Protein AF-A0A928Z770-F1 (afdb_monomer_lite)

Organism: NCBI:txid1828826

Structure (mmCIF, N/CA/C/O backbone):
data_AF-A0A928Z770-F1
#
_entry.id   AF-A0A928Z770-F1
#
loop_
_atom_site.group_PDB
_atom_site.id
_atom_site.type_symbol
_atom_site.label_atom_id
_atom_site.label_alt_id
_atom_site.label_comp_id
_atom_site.label_asym_id
_atom_site.label_entity_id
_atom_site.label_seq_id
_atom_site.pdbx_PDB_ins_code
_atom_site.Cartn_x
_atom_site.Cartn_y
_atom_site.Cartn_z
_atom_site.occupancy
_atom_site.B_iso_or_equiv
_atom_site.auth_seq_id
_atom_site.auth_comp_id
_atom_site.auth_asym_id
_atom_site.auth_atom_id
_atom_site.pdbx_PDB_model_num
ATOM 1 N N . MET A 1 1 ? 18.668 -23.272 -3.422 1.00 72.50 1 MET A N 1
ATOM 2 C CA . MET A 1 1 ? 18.183 -21.905 -3.105 1.00 72.50 1 MET A CA 1
ATOM 3 C C . MET A 1 1 ? 16.717 -21.704 -3.493 1.00 72.50 1 MET A C 1
ATOM 5 O O . MET A 1 1 ? 15.933 -21.427 -2.599 1.00 72.50 1 MET A O 1
ATOM 9 N N . LYS A 1 2 ? 16.303 -21.940 -4.751 1.00 72.50 2 LYS A N 1
ATOM 10 C CA . LYS A 1 2 ? 14.893 -21.802 -5.191 1.00 72.50 2 LYS A CA 1
ATOM 11 C C . LYS A 1 2 ? 13.888 -22.622 -4.353 1.00 72.50 2 LYS A C 1
ATOM 13 O O . LYS A 1 2 ? 12.900 -22.071 -3.885 1.00 72.50 2 LYS A O 1
ATOM 18 N N . SER A 1 3 ? 14.189 -23.890 -4.058 1.00 83.81 3 SER A N 1
ATOM 19 C CA . SER A 1 3 ? 13.327 -24.746 -3.216 1.00 83.81 3 SER A CA 1
ATOM 20 C C . SER A 1 3 ? 13.253 -24.301 -1.749 1.00 83.81 3 SER A C 1
ATOM 22 O O . SER A 1 3 ? 12.227 -24.481 -1.103 1.00 83.81 3 SER A O 1
ATOM 24 N N . LEU A 1 4 ? 14.322 -23.687 -1.226 1.00 81.62 4 LEU A N 1
ATOM 25 C CA . LEU A 1 4 ? 14.344 -23.128 0.130 1.00 81.62 4 LEU A CA 1
ATOM 26 C C . LEU A 1 4 ? 13.493 -21.852 0.204 1.00 81.62 4 LEU A C 1
ATOM 28 O O . LEU A 1 4 ? 12.734 -21.681 1.151 1.00 81.62 4 LEU A O 1
ATOM 32 N N . LEU A 1 5 ? 13.568 -20.996 -0.821 1.00 79.00 5 LEU A N 1
ATOM 33 C CA . LEU A 1 5 ? 12.747 -19.788 -0.929 1.00 79.00 5 LEU A CA 1
ATOM 34 C C . LEU A 1 5 ? 11.250 -20.130 -1.023 1.00 79.00 5 LEU A C 1
ATOM 36 O O . LEU A 1 5 ? 10.433 -19.524 -0.335 1.00 79.00 5 LEU A O 1
ATOM 40 N N . ALA A 1 6 ? 10.906 -21.149 -1.816 1.00 83.88 6 ALA A N 1
ATOM 41 C CA . ALA A 1 6 ? 9.538 -21.651 -1.931 1.00 83.88 6 ALA A CA 1
ATOM 42 C C . ALA A 1 6 ? 9.007 -22.194 -0.592 1.00 83.88 6 ALA A C 1
ATOM 44 O O . ALA A 1 6 ? 7.870 -21.911 -0.222 1.00 83.88 6 ALA A O 1
ATOM 45 N N . LEU A 1 7 ? 9.839 -22.914 0.170 1.00 89.19 7 LEU A N 1
ATOM 46 C CA . LEU A 1 7 ? 9.469 -23.438 1.486 1.00 89.19 7 LEU A CA 1
ATOM 47 C C . LEU A 1 7 ? 9.269 -22.321 2.523 1.00 89.19 7 LEU A C 1
ATOM 49 O O . LEU A 1 7 ? 8.307 -22.368 3.285 1.00 89.19 7 LEU A O 1
ATOM 53 N N . LEU A 1 8 ? 10.129 -21.297 2.528 1.00 83.50 8 LEU A N 1
ATOM 54 C CA . LEU A 1 8 ? 9.994 -20.125 3.406 1.00 83.50 8 LEU A CA 1
ATOM 55 C C . LEU A 1 8 ? 8.745 -19.297 3.069 1.00 83.50 8 LEU A C 1
ATOM 57 O O . LEU A 1 8 ? 8.031 -18.862 3.972 1.00 83.50 8 LEU A O 1
ATOM 61 N N . SER A 1 9 ? 8.440 -19.137 1.778 1.00 85.06 9 SER A N 1
ATOM 62 C CA . SER A 1 9 ? 7.217 -18.480 1.312 1.00 85.06 9 SER A CA 1
ATOM 63 C C . SER A 1 9 ? 5.965 -19.261 1.727 1.00 85.06 9 SER A C 1
ATOM 65 O O . SER A 1 9 ? 5.056 -18.693 2.331 1.00 85.06 9 SER A O 1
ATOM 67 N N . LEU A 1 10 ? 5.945 -20.582 1.518 1.00 91.44 10 LEU A N 1
ATOM 68 C CA . LEU A 1 10 ? 4.848 -21.450 1.953 1.00 91.44 10 LEU A CA 1
ATOM 69 C C . LEU A 1 10 ? 4.639 -21.384 3.475 1.00 91.44 10 LEU A C 1
ATOM 71 O O . LEU A 1 10 ? 3.503 -21.304 3.941 1.00 91.44 10 LEU A O 1
ATOM 75 N N . LEU A 1 11 ? 5.724 -21.372 4.257 1.00 90.31 11 LEU A N 1
ATOM 76 C CA . LEU A 1 11 ? 5.647 -21.279 5.715 1.00 90.31 11 LEU A CA 1
ATOM 77 C C . LEU A 1 11 ? 5.058 -19.937 6.161 1.00 90.31 11 LEU A C 1
ATOM 79 O O . LEU A 1 11 ? 4.214 -19.916 7.057 1.00 90.31 11 LEU A O 1
ATOM 83 N N . PHE A 1 12 ? 5.430 -18.836 5.502 1.00 90.38 12 PHE A N 1
ATOM 84 C CA . PHE A 1 12 ? 4.832 -17.521 5.729 1.00 90.38 12 PHE A CA 1
ATOM 85 C C . PHE A 1 12 ? 3.327 -17.520 5.423 1.00 90.38 12 PHE A C 1
ATOM 87 O O . PHE A 1 12 ? 2.521 -17.185 6.296 1.00 90.38 12 PHE A O 1
ATOM 94 N N . PHE A 1 13 ? 2.937 -17.972 4.227 1.00 90.19 13 PHE A N 1
ATOM 95 C CA . PHE A 1 13 ? 1.535 -18.027 3.804 1.00 90.19 13 PHE A CA 1
ATOM 96 C C . PHE A 1 13 ? 0.679 -18.982 4.638 1.00 90.19 13 PHE A C 1
ATOM 98 O O . PHE A 1 13 ? -0.526 -18.781 4.726 1.00 90.19 13 PHE A O 1
ATOM 105 N N . LEU A 1 14 ? 1.275 -19.983 5.287 1.00 93.50 14 LEU A N 1
ATOM 106 C CA . LEU A 1 14 ? 0.585 -20.869 6.222 1.00 93.50 14 LEU A CA 1
ATOM 107 C C . LEU A 1 14 ? 0.504 -20.262 7.633 1.00 93.50 14 LEU A C 1
ATOM 109 O O . LEU A 1 14 ? -0.512 -20.393 8.312 1.00 93.50 14 LEU A O 1
ATOM 113 N N . CYS A 1 15 ? 1.540 -19.558 8.087 1.00 89.12 15 CYS A N 1
ATOM 114 C CA . CYS A 1 15 ? 1.587 -18.998 9.439 1.00 89.12 15 CYS A CA 1
ATOM 115 C C . CYS A 1 15 ? 0.683 -17.769 9.619 1.00 89.12 15 CYS A C 1
ATOM 117 O O . CYS A 1 15 ? 0.077 -17.623 10.679 1.00 89.12 15 CYS A O 1
ATOM 119 N N . VAL A 1 16 ? 0.527 -16.914 8.604 1.00 89.56 16 VAL A N 1
ATOM 120 C CA . VAL A 1 16 ? -0.374 -15.745 8.663 1.00 89.56 16 VAL A CA 1
ATOM 121 C C . VAL A 1 16 ? -1.846 -16.133 8.912 1.00 89.56 16 VAL A C 1
ATOM 123 O O . VAL A 1 16 ? -2.424 -15.637 9.883 1.00 89.56 16 VAL A O 1
ATOM 126 N N . PRO A 1 17 ? -2.480 -17.037 8.140 1.00 90.50 17 PRO A N 1
ATOM 127 C CA . PRO A 1 17 ? -3.860 -17.443 8.398 1.00 90.50 17 PRO A CA 1
ATOM 128 C C . PRO A 1 17 ? -4.001 -18.210 9.717 1.00 90.50 17 PRO A C 1
ATOM 130 O O . PRO A 1 17 ? -4.996 -18.021 10.411 1.00 90.50 17 PRO A O 1
ATOM 133 N N . LEU A 1 18 ? -3.006 -19.007 10.132 1.00 91.50 18 LEU A N 1
ATOM 134 C CA . LEU A 1 18 ? -3.016 -19.654 11.452 1.00 91.50 18 LEU A CA 1
ATOM 135 C C . LEU A 1 18 ? -2.933 -18.639 12.602 1.00 91.50 18 LEU A C 1
ATOM 137 O O . LEU A 1 18 ? -3.602 -18.809 13.622 1.00 91.50 18 LEU A O 1
ATOM 141 N N . MET A 1 19 ? -2.175 -17.553 12.434 1.00 90.94 19 MET A N 1
ATOM 142 C CA . MET A 1 19 ? -2.154 -16.437 13.379 1.00 90.94 19 MET A CA 1
ATOM 143 C C . MET A 1 19 ? -3.534 -15.775 13.476 1.00 90.94 19 MET A C 1
ATOM 145 O O . MET A 1 19 ? -4.036 -15.578 14.583 1.00 90.94 19 MET A O 1
ATOM 149 N N . VAL A 1 20 ? -4.169 -15.472 12.338 1.00 88.81 20 VAL A N 1
ATOM 150 C CA . VAL A 1 20 ? -5.513 -14.865 12.286 1.00 88.81 20 VAL A CA 1
ATOM 151 C C . VAL A 1 20 ? -6.560 -15.793 12.908 1.00 88.81 20 VAL A C 1
ATOM 153 O O . VAL A 1 20 ? -7.331 -15.371 13.771 1.00 88.81 20 VAL A O 1
ATOM 156 N N . LEU A 1 21 ? -6.539 -17.084 12.570 1.00 90.25 21 LEU A N 1
ATOM 157 C CA . LEU A 1 21 ? -7.391 -18.099 13.194 1.00 90.25 21 LEU A CA 1
ATOM 158 C C . LEU A 1 21 ? -7.159 -18.177 14.706 1.00 90.25 21 LEU A C 1
ATOM 160 O O . LEU A 1 21 ? -8.117 -18.299 15.464 1.00 90.25 21 LEU A O 1
ATOM 164 N N . GLY A 1 22 ? -5.916 -18.041 15.164 1.00 85.94 22 GLY A N 1
ATOM 165 C CA . GLY A 1 22 ? -5.569 -18.045 16.583 1.00 85.94 22 GLY A CA 1
ATOM 166 C C . GLY A 1 22 ? -5.999 -16.784 17.339 1.00 85.94 22 GLY A C 1
ATOM 167 O O . GLY A 1 22 ? -6.243 -16.846 18.547 1.00 85.94 22 GLY A O 1
ATOM 168 N N . LEU A 1 23 ? -6.155 -15.656 16.642 1.00 86.19 23 LEU A N 1
ATOM 169 C CA . LEU A 1 23 ? -6.775 -14.444 17.181 1.00 86.19 23 LEU A CA 1
ATOM 170 C C . LEU A 1 23 ? -8.292 -14.616 17.345 1.00 86.19 23 LEU A C 1
ATOM 172 O O . LEU A 1 23 ? -8.848 -14.183 18.357 1.00 86.19 23 LEU A O 1
ATOM 176 N N . ILE A 1 24 ? -8.951 -15.286 16.396 1.00 89.38 24 ILE A N 1
ATOM 177 C CA . ILE A 1 24 ? -10.400 -15.536 16.421 1.00 89.38 24 ILE A CA 1
ATOM 178 C C . ILE A 1 24 ? -10.742 -16.629 17.448 1.00 89.38 24 ILE A C 1
ATOM 180 O O . ILE A 1 24 ? -11.518 -16.398 18.378 1.00 89.38 24 ILE A O 1
ATOM 184 N N . ARG A 1 25 ? -10.124 -17.809 17.315 1.00 89.25 25 ARG A N 1
ATOM 185 C CA . ARG A 1 25 ? -10.307 -18.994 18.166 1.00 89.25 25 ARG A CA 1
ATOM 186 C C . ARG A 1 25 ? -8.951 -19.633 18.515 1.00 89.25 25 ARG A C 1
ATOM 188 O O . ARG A 1 25 ? -8.490 -20.536 17.814 1.00 89.25 25 ARG A O 1
ATOM 195 N N . PRO A 1 26 ? -8.327 -19.251 19.647 1.00 85.62 26 PRO A N 1
ATOM 196 C CA . PRO A 1 26 ? -7.014 -19.776 20.033 1.00 85.62 26 PRO A CA 1
ATOM 197 C C . PRO A 1 26 ? -7.017 -21.288 20.301 1.00 85.62 26 PRO A C 1
ATOM 199 O O . PRO A 1 26 ? -5.970 -21.919 20.196 1.00 85.62 26 PRO A O 1
ATOM 202 N N . SER A 1 27 ? -8.173 -21.885 20.607 1.00 84.94 27 SER A N 1
ATOM 203 C CA . SER A 1 27 ? -8.311 -23.317 20.889 1.00 84.94 27 SER A CA 1
ATOM 204 C C . SER A 1 27 ? -8.080 -24.232 19.688 1.00 84.94 27 SER A C 1
ATOM 206 O O . SER A 1 27 ? -7.718 -25.392 19.874 1.00 84.94 27 SER A O 1
ATOM 208 N N . ILE A 1 28 ? -8.270 -23.714 18.473 1.00 85.50 28 ILE A N 1
ATOM 209 C CA . ILE A 1 28 ? -8.074 -24.461 17.225 1.00 85.50 28 ILE A CA 1
ATOM 210 C C . ILE A 1 28 ? -6.581 -24.640 16.943 1.00 85.50 28 ILE A C 1
ATOM 212 O O . ILE A 1 28 ? -6.151 -25.684 16.462 1.00 85.50 28 ILE A O 1
ATOM 216 N N . VAL A 1 29 ? -5.793 -23.611 17.253 1.00 86.44 29 VAL A N 1
ATOM 217 C CA . VAL A 1 29 ? -4.417 -23.484 16.766 1.00 86.44 29 VAL A CA 1
ATOM 218 C C . VAL A 1 29 ? -3.389 -23.719 17.875 1.00 86.44 29 VAL A C 1
ATOM 220 O O . VAL A 1 29 ? -2.297 -24.210 17.621 1.00 86.44 29 VAL A O 1
ATOM 223 N N . VAL A 1 30 ? -3.737 -23.437 19.134 1.00 83.44 30 VAL A N 1
ATOM 224 C CA . VAL A 1 30 ? -2.861 -23.656 20.291 1.00 83.44 30 VAL A CA 1
ATOM 225 C C . VAL A 1 30 ? -3.371 -24.853 21.096 1.00 83.44 30 VAL A C 1
ATOM 227 O O . VAL A 1 30 ? -4.441 -24.813 21.704 1.00 83.44 30 VAL A O 1
ATOM 230 N N . ARG A 1 31 ? -2.586 -25.934 21.144 1.00 79.81 31 ARG A N 1
ATOM 231 C CA . ARG A 1 31 ? -2.868 -27.107 21.991 1.00 79.81 31 ARG A CA 1
ATOM 232 C C . ARG A 1 31 ? -2.235 -26.936 23.377 1.00 79.81 31 ARG A C 1
ATOM 234 O O . ARG A 1 31 ? -1.066 -26.580 23.486 1.00 79.81 31 ARG A O 1
ATOM 241 N N . GLY A 1 32 ? -2.999 -27.207 24.438 1.00 76.38 32 GLY A N 1
ATOM 242 C CA . GLY A 1 32 ? -2.516 -27.215 25.827 1.00 76.38 32 GLY A CA 1
ATOM 243 C C . GLY A 1 32 ? -3.276 -26.276 26.772 1.00 76.38 32 GLY A C 1
ATOM 244 O O . GLY A 1 32 ? -4.220 -25.602 26.382 1.00 76.38 32 GLY A O 1
ATOM 245 N N . ARG A 1 33 ? -2.848 -26.217 28.040 1.00 66.56 33 ARG A N 1
ATOM 246 C CA . ARG A 1 33 ? -3.559 -25.535 29.150 1.00 66.56 33 ARG A CA 1
ATOM 247 C C . ARG A 1 33 ? -3.627 -24.002 29.061 1.00 66.56 33 ARG A C 1
ATOM 249 O O . ARG A 1 33 ? -4.273 -23.379 29.892 1.00 66.56 33 ARG A O 1
ATOM 256 N N . THR A 1 34 ? -2.939 -23.378 28.103 1.00 66.44 34 THR A N 1
ATOM 257 C CA . THR A 1 34 ? -2.853 -21.909 27.976 1.00 66.44 34 THR A CA 1
ATOM 258 C C . THR A 1 34 ? -3.237 -21.449 26.570 1.00 66.44 34 THR A C 1
ATOM 260 O O . THR A 1 34 ? -2.423 -20.903 25.829 1.00 66.44 34 THR A O 1
ATOM 263 N N . GLN A 1 35 ? -4.499 -21.679 26.200 1.00 75.88 35 GLN A N 1
ATOM 264 C CA . GLN A 1 35 ? -5.088 -21.239 24.929 1.00 75.88 35 GLN A CA 1
ATOM 265 C C . GLN A 1 35 ? -5.375 -19.737 24.953 1.00 75.88 35 GLN A C 1
ATOM 267 O O . GLN A 1 35 ? -6.510 -19.296 25.113 1.00 75.88 35 GLN A O 1
ATOM 272 N N . THR A 1 36 ? -4.327 -18.927 24.832 1.00 84.62 36 THR A N 1
ATOM 273 C CA . THR A 1 36 ? -4.460 -17.470 24.769 1.00 84.62 36 THR A CA 1
ATOM 274 C C . THR A 1 36 ? -4.171 -16.962 23.364 1.00 84.62 36 THR A C 1
ATOM 276 O O . THR A 1 36 ? -3.300 -17.479 22.664 1.00 84.62 36 THR A O 1
ATOM 279 N N . ARG A 1 37 ? -4.864 -15.890 22.963 1.00 83.88 37 ARG A N 1
ATOM 280 C CA . ARG A 1 37 ? -4.594 -15.171 21.704 1.00 83.88 37 ARG A CA 1
ATOM 281 C C . ARG A 1 37 ? -3.126 -14.746 21.610 1.00 83.88 37 ARG A C 1
ATOM 283 O O . ARG A 1 37 ? -2.503 -14.868 20.565 1.00 83.88 37 ARG A O 1
ATOM 290 N N . THR A 1 38 ? -2.544 -14.337 22.737 1.00 78.12 38 THR A N 1
ATOM 291 C CA . THR A 1 38 ? -1.129 -13.961 22.837 1.00 78.12 38 THR A CA 1
ATOM 292 C C . THR A 1 38 ? -0.190 -15.111 22.471 1.00 78.12 38 THR A C 1
ATOM 294 O O . THR A 1 38 ? 0.783 -14.884 21.764 1.00 78.12 38 THR A O 1
ATOM 297 N N . ARG A 1 39 ? -0.485 -16.349 22.894 1.00 81.56 39 ARG A N 1
ATOM 298 C CA . ARG A 1 39 ? 0.313 -17.530 22.523 1.00 81.56 39 ARG A CA 1
ATOM 299 C C . ARG A 1 39 ? 0.255 -17.802 21.022 1.00 81.56 39 ARG A C 1
ATOM 301 O O . ARG A 1 39 ? 1.288 -18.097 20.433 1.00 81.56 39 ARG A O 1
ATOM 308 N N . ALA A 1 40 ? -0.920 -17.668 20.408 1.00 84.50 40 ALA A N 1
ATOM 309 C CA . ALA A 1 40 ? -1.067 -17.845 18.965 1.00 84.50 40 ALA A CA 1
ATOM 310 C C . ALA A 1 40 ? -0.265 -16.797 18.177 1.00 84.50 40 ALA A C 1
ATOM 312 O O . ALA A 1 40 ? 0.463 -17.150 17.255 1.00 84.50 40 ALA A O 1
ATOM 313 N N . VAL A 1 41 ? -0.329 -15.527 18.589 1.00 86.12 41 VAL A N 1
ATOM 314 C CA . VAL A 1 41 ? 0.463 -14.447 17.979 1.00 86.12 41 VAL A CA 1
ATOM 315 C C . VAL A 1 41 ? 1.963 -14.683 18.159 1.00 86.12 41 VAL A C 1
ATOM 317 O O . VAL A 1 41 ? 2.718 -1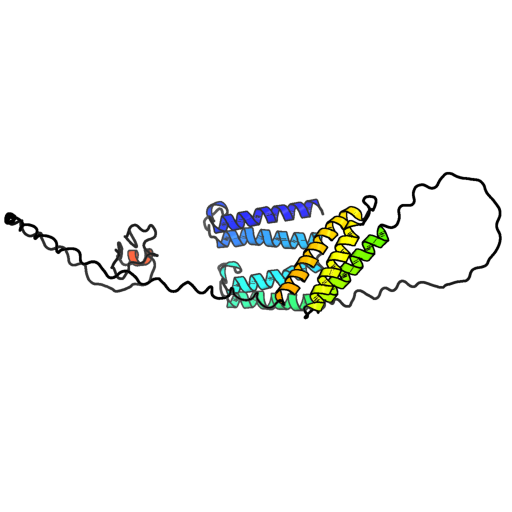4.529 17.209 1.00 86.12 41 VAL A O 1
ATOM 320 N N . GLN A 1 42 ? 2.406 -15.106 19.345 1.00 82.44 42 GLN A N 1
ATOM 321 C CA . GLN A 1 42 ? 3.825 -15.375 19.599 1.00 82.44 42 GLN A CA 1
ATOM 322 C C . GLN A 1 42 ? 4.372 -16.518 18.739 1.00 82.44 42 GLN A C 1
ATOM 324 O O . GLN A 1 42 ? 5.473 -16.405 18.211 1.00 82.44 42 GLN A O 1
ATOM 329 N N . ILE A 1 43 ? 3.609 -17.602 18.581 1.00 85.00 43 ILE A N 1
ATOM 330 C CA . ILE A 1 43 ? 4.040 -18.773 17.808 1.00 85.00 43 ILE A CA 1
ATOM 331 C C . ILE A 1 43 ? 3.978 -18.471 16.309 1.00 85.00 43 ILE A C 1
ATOM 333 O O . ILE A 1 43 ? 4.997 -18.521 15.625 1.00 85.00 43 ILE A O 1
ATOM 337 N N . TYR A 1 44 ? 2.796 -18.131 15.795 1.00 89.25 44 TYR A N 1
ATOM 338 C CA . TYR A 1 44 ? 2.576 -18.004 14.354 1.00 89.25 44 TYR A CA 1
ATOM 339 C C . TYR A 1 44 ? 3.069 -16.670 13.797 1.00 89.25 44 TYR A C 1
ATOM 341 O O . TYR A 1 44 ? 3.633 -16.642 12.708 1.00 89.25 44 TYR A O 1
ATOM 349 N N . GLY A 1 45 ? 2.945 -15.582 14.559 1.00 85.75 45 GLY A N 1
ATOM 350 C CA . GLY A 1 45 ? 3.542 -14.295 14.199 1.00 85.75 45 GLY A CA 1
ATOM 351 C C . GLY A 1 45 ? 5.070 -14.343 14.250 1.00 85.75 45 GLY A C 1
ATOM 352 O O . GLY A 1 45 ? 5.724 -13.839 13.342 1.00 85.75 45 GLY A O 1
ATOM 353 N N . GLY A 1 46 ? 5.647 -15.023 15.248 1.00 84.88 46 GLY A N 1
ATOM 354 C CA . GLY A 1 46 ? 7.092 -15.258 15.320 1.00 84.88 46 GLY A CA 1
ATOM 355 C C . GLY A 1 46 ? 7.618 -16.081 14.140 1.00 84.88 46 GLY A C 1
ATOM 356 O O . GLY A 1 46 ? 8.602 -15.692 13.518 1.00 84.88 46 GLY A O 1
ATOM 357 N N . LEU A 1 47 ? 6.938 -17.177 13.785 1.00 88.62 47 LEU A N 1
ATOM 358 C CA . LEU A 1 47 ? 7.294 -18.025 12.638 1.00 88.62 47 LEU A CA 1
ATOM 359 C C . LEU A 1 47 ? 7.135 -17.311 11.291 1.00 88.62 47 LEU A C 1
ATOM 361 O O . LEU A 1 47 ? 7.996 -17.460 10.424 1.00 88.62 47 LEU A O 1
ATOM 365 N N . ALA A 1 48 ? 6.076 -16.517 11.115 1.00 86.19 48 ALA A N 1
ATOM 366 C CA . ALA A 1 48 ? 5.891 -15.707 9.913 1.00 86.19 48 ALA A CA 1
ATOM 367 C C . ALA A 1 48 ? 7.020 -14.677 9.772 1.00 86.19 48 ALA A C 1
ATOM 369 O O . ALA A 1 48 ? 7.635 -14.571 8.713 1.00 86.19 48 ALA A O 1
ATOM 370 N N . LEU A 1 49 ? 7.354 -13.973 10.855 1.00 85.06 49 LEU A N 1
ATOM 371 C CA . LEU A 1 49 ? 8.407 -12.962 10.845 1.00 85.06 49 LEU A CA 1
ATOM 372 C C . LEU A 1 49 ? 9.792 -13.584 10.613 1.00 85.06 49 LEU A C 1
ATOM 374 O O . LEU A 1 49 ? 10.566 -13.060 9.821 1.00 85.06 49 LEU A O 1
ATOM 378 N N . LEU A 1 50 ? 10.074 -14.735 11.228 1.00 85.62 50 LEU A N 1
ATOM 379 C CA . LEU A 1 50 ? 11.294 -15.509 10.990 1.00 85.62 50 LEU A CA 1
ATOM 380 C C . LEU A 1 50 ? 11.393 -15.984 9.531 1.00 85.62 50 LEU A C 1
ATOM 382 O O . LEU A 1 50 ? 12.449 -15.886 8.915 1.00 85.62 50 LEU A O 1
ATOM 386 N N . SER A 1 51 ? 10.295 -16.470 8.952 1.00 84.88 51 SER A N 1
ATOM 387 C CA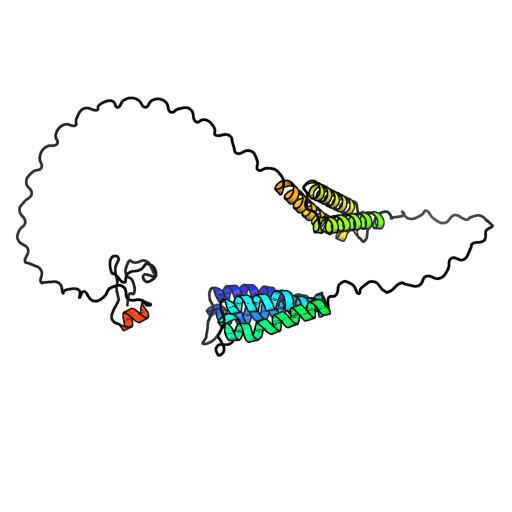 . SER A 1 51 ? 10.279 -16.928 7.554 1.00 84.88 51 SER A CA 1
ATOM 388 C C . SER A 1 51 ? 10.507 -15.786 6.575 1.00 84.88 51 SER A C 1
ATOM 390 O O . SER A 1 51 ? 11.238 -15.950 5.601 1.00 84.88 51 SER A O 1
ATOM 392 N N . LEU A 1 52 ? 9.921 -14.621 6.858 1.00 83.06 52 LEU A N 1
ATOM 393 C CA . LEU A 1 52 ? 10.106 -13.412 6.066 1.00 83.06 52 LEU A CA 1
ATOM 394 C C . LEU A 1 52 ? 11.562 -12.929 6.121 1.00 83.06 52 LEU A C 1
ATOM 396 O O . LEU A 1 52 ? 12.146 -12.639 5.079 1.00 83.06 52 LEU A O 1
ATOM 400 N N . THR A 1 53 ? 12.177 -12.896 7.309 1.00 76.25 53 THR A N 1
ATOM 401 C CA . THR A 1 53 ? 13.576 -12.465 7.456 1.00 76.25 53 THR A CA 1
ATOM 402 C C . THR A 1 53 ? 14.544 -13.438 6.792 1.00 76.25 53 THR A C 1
ATOM 404 O O . THR A 1 53 ? 15.405 -13.000 6.033 1.00 76.25 53 THR A O 1
ATOM 407 N N . LEU A 1 54 ? 14.381 -14.7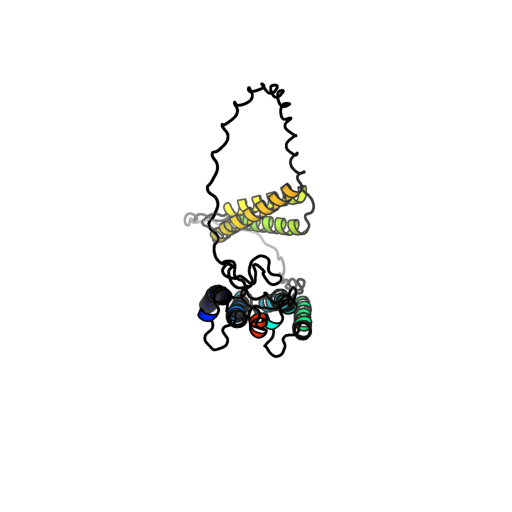51 6.991 1.00 78.75 54 LEU A N 1
ATOM 408 C CA . LEU A 1 54 ? 15.183 -15.767 6.300 1.00 78.75 54 LEU A CA 1
ATOM 409 C C . LEU A 1 54 ? 14.984 -15.720 4.781 1.00 78.75 54 LEU A C 1
ATOM 411 O O . LEU A 1 54 ? 15.961 -15.825 4.044 1.00 78.75 54 LEU A O 1
ATOM 415 N N . GLY A 1 55 ? 13.754 -15.522 4.298 1.00 78.19 55 GLY A N 1
ATOM 416 C CA . GLY A 1 55 ? 13.475 -15.393 2.864 1.00 78.19 55 GLY A CA 1
ATOM 417 C C . GLY A 1 55 ? 14.228 -14.221 2.242 1.00 78.19 55 GLY A C 1
ATOM 418 O O . GLY A 1 55 ? 14.826 -14.355 1.176 1.00 78.19 55 GLY A O 1
ATOM 419 N N . PHE A 1 56 ? 14.286 -13.102 2.959 1.00 75.19 56 PHE A N 1
ATOM 420 C CA . PHE A 1 56 ? 14.986 -11.908 2.514 1.00 75.19 56 PHE A CA 1
ATOM 421 C C . PHE A 1 56 ? 16.515 -12.061 2.548 1.00 75.19 56 PHE A C 1
ATOM 423 O O . PHE A 1 56 ? 17.187 -11.658 1.601 1.00 75.19 56 PHE A O 1
ATOM 430 N N . VAL A 1 57 ? 17.074 -12.732 3.566 1.00 75.69 57 VAL A N 1
ATOM 431 C CA . VAL A 1 57 ? 18.504 -13.107 3.596 1.00 75.69 57 VAL A CA 1
ATOM 432 C C . VAL A 1 57 ? 18.873 -13.957 2.375 1.00 75.69 57 VAL A C 1
ATOM 434 O O . VAL A 1 57 ? 19.926 -13.747 1.777 1.00 75.69 57 VAL A O 1
ATOM 437 N N . VAL A 1 58 ? 18.014 -14.909 1.994 1.00 76.50 58 VAL A N 1
ATOM 438 C CA . VAL A 1 58 ? 18.263 -15.826 0.867 1.00 76.50 58 VAL A CA 1
ATOM 439 C C . VAL A 1 58 ? 18.084 -15.138 -0.495 1.00 76.50 58 VAL A C 1
ATOM 441 O O . VAL A 1 58 ? 18.759 -15.522 -1.446 1.00 76.50 58 VAL A O 1
ATOM 444 N N . HIS A 1 59 ? 17.199 -14.142 -0.609 1.00 73.88 59 HIS A N 1
ATOM 445 C CA . HIS A 1 59 ? 16.925 -13.435 -1.867 1.00 73.88 59 HIS A CA 1
ATOM 446 C C . HIS A 1 59 ? 17.870 -12.251 -2.122 1.00 73.88 59 HIS A C 1
ATOM 448 O O . HIS A 1 59 ? 18.343 -12.072 -3.240 1.00 73.88 59 HIS A O 1
ATOM 454 N N . SER A 1 60 ? 18.154 -11.460 -1.086 1.00 71.75 60 SER A N 1
ATOM 455 C CA . SER A 1 60 ? 18.835 -10.162 -1.201 1.00 71.75 60 SER A CA 1
ATOM 456 C C . SER A 1 60 ? 20.204 -10.127 -0.512 1.00 71.75 60 SER A C 1
ATOM 458 O O . SER A 1 60 ? 20.897 -9.114 -0.564 1.00 71.75 60 SER A O 1
ATOM 460 N N . GLY A 1 61 ? 20.616 -11.224 0.129 1.00 65.69 61 GLY A N 1
ATOM 461 C CA . GLY A 1 61 ? 21.836 -11.289 0.927 1.00 65.69 61 GLY A CA 1
ATOM 462 C C . GLY A 1 61 ? 21.667 -10.697 2.332 1.00 65.69 61 GLY A C 1
ATOM 463 O O . GLY A 1 61 ? 20.705 -9.993 2.645 1.00 65.69 61 GLY A O 1
ATOM 464 N N . ILE A 1 62 ? 22.631 -10.994 3.210 1.00 63.06 62 ILE A N 1
ATOM 465 C CA . ILE A 1 62 ? 22.591 -10.639 4.642 1.00 63.06 62 ILE A CA 1
ATOM 466 C C . ILE A 1 62 ? 22.469 -9.118 4.852 1.00 63.06 62 ILE A C 1
ATOM 468 O O . ILE A 1 62 ? 21.783 -8.686 5.776 1.00 63.06 62 ILE A O 1
ATOM 472 N N . GLY A 1 63 ? 23.067 -8.306 3.972 1.00 60.47 63 GLY A N 1
ATOM 473 C CA . GLY A 1 63 ? 23.087 -6.844 4.099 1.00 60.47 63 GLY A CA 1
ATOM 474 C C . GLY A 1 63 ? 21.697 -6.201 4.094 1.00 60.47 63 GLY A C 1
ATOM 475 O O . GLY A 1 63 ? 21.385 -5.402 4.974 1.00 60.47 63 GLY A O 1
ATOM 476 N N . VAL A 1 64 ? 20.820 -6.597 3.167 1.00 64.06 64 VAL A N 1
ATOM 477 C CA . VAL A 1 64 ? 19.479 -5.994 3.065 1.00 64.06 64 VAL A CA 1
ATOM 478 C C . VAL A 1 64 ? 18.566 -6.521 4.187 1.00 64.06 64 VAL A C 1
ATOM 480 O O . VAL A 1 64 ? 17.741 -5.784 4.727 1.00 64.06 64 VAL A O 1
ATOM 483 N N . ALA A 1 65 ? 18.746 -7.776 4.615 1.00 62.09 65 ALA A N 1
ATOM 484 C CA . ALA A 1 65 ? 17.982 -8.366 5.720 1.00 62.09 65 ALA A CA 1
ATOM 485 C C . ALA A 1 65 ? 18.276 -7.723 7.079 1.00 62.09 65 ALA A C 1
ATOM 487 O O . ALA A 1 65 ? 17.360 -7.517 7.877 1.00 62.09 65 ALA A O 1
ATOM 488 N N . VAL A 1 66 ? 19.537 -7.365 7.328 1.00 64.19 66 VAL A N 1
ATOM 489 C CA . VAL A 1 66 ? 19.940 -6.607 8.519 1.00 64.19 66 VAL A CA 1
ATOM 490 C C . VAL A 1 66 ? 19.283 -5.219 8.529 1.00 64.19 66 VAL A C 1
ATOM 492 O O . VAL A 1 66 ? 18.787 -4.793 9.574 1.00 64.19 66 VAL A O 1
ATOM 495 N N . GLY A 1 67 ? 19.171 -4.570 7.364 1.00 66.38 67 GLY A N 1
ATOM 496 C CA . GLY A 1 67 ? 18.434 -3.313 7.199 1.00 66.38 67 GLY A CA 1
ATOM 497 C C . GLY A 1 67 ? 16.942 -3.439 7.528 1.00 66.38 67 GLY A C 1
ATOM 498 O O . GLY A 1 67 ? 16.418 -2.664 8.322 1.00 66.38 67 GLY A O 1
ATOM 499 N N . PHE A 1 68 ? 16.252 -4.458 7.006 1.00 71.12 68 PHE A N 1
ATOM 500 C CA . PHE A 1 68 ? 14.816 -4.657 7.262 1.00 71.12 68 PHE A CA 1
ATOM 501 C C . PHE A 1 68 ? 14.503 -4.944 8.742 1.00 71.12 68 PHE A C 1
ATOM 503 O O . PHE A 1 68 ? 13.548 -4.401 9.308 1.00 71.12 68 PHE A O 1
ATOM 510 N N . ILE A 1 69 ? 15.324 -5.774 9.399 1.00 70.94 69 ILE A N 1
ATOM 511 C CA . ILE A 1 69 ? 15.170 -6.074 10.831 1.00 70.94 69 ILE A CA 1
ATOM 512 C C . ILE A 1 69 ? 15.362 -4.800 11.663 1.00 70.94 69 ILE A C 1
ATOM 514 O O . ILE A 1 69 ? 14.569 -4.526 12.566 1.00 70.94 69 ILE A O 1
ATOM 518 N N . GLY A 1 70 ? 16.380 -4.010 11.325 1.00 72.56 70 GLY A N 1
ATOM 519 C CA . GLY A 1 70 ? 16.719 -2.760 11.993 1.00 72.56 70 GLY A CA 1
ATOM 520 C C . GLY A 1 70 ? 15.697 -1.640 11.836 1.00 72.56 70 GLY A C 1
ATOM 521 O O . GLY A 1 70 ? 15.366 -0.970 12.811 1.00 72.56 70 GLY A O 1
ATOM 522 N N . ILE A 1 71 ? 15.198 -1.448 10.614 1.00 74.50 71 ILE A N 1
ATOM 523 C CA . ILE A 1 71 ? 14.406 -0.274 10.222 1.00 74.50 71 ILE A CA 1
ATOM 524 C C . ILE A 1 71 ? 12.902 -0.522 10.385 1.00 74.50 71 ILE A C 1
ATOM 526 O O . ILE A 1 71 ? 12.156 0.407 10.680 1.00 74.50 71 ILE A O 1
ATOM 530 N N . ILE A 1 72 ? 12.438 -1.765 10.223 1.00 78.62 72 ILE A N 1
ATOM 531 C CA . ILE A 1 72 ? 11.000 -2.074 10.189 1.00 78.62 72 ILE A CA 1
ATOM 532 C C . ILE A 1 72 ? 10.607 -2.990 11.346 1.00 78.62 72 ILE A C 1
ATOM 534 O O . ILE A 1 72 ? 9.717 -2.650 12.128 1.00 78.62 72 ILE A O 1
ATOM 538 N N . ALA A 1 73 ? 11.275 -4.135 11.512 1.00 81.44 73 ALA A N 1
ATOM 539 C CA . ALA A 1 73 ? 10.829 -5.137 12.483 1.00 81.44 73 ALA A CA 1
ATOM 540 C C . ALA A 1 73 ? 11.036 -4.697 13.943 1.00 81.44 73 ALA A C 1
ATOM 542 O O . ALA A 1 73 ? 10.128 -4.833 14.767 1.00 81.44 73 ALA A O 1
ATOM 543 N N . LEU A 1 74 ? 12.212 -4.157 14.278 1.00 86.44 74 LEU A N 1
ATOM 544 C CA . LEU A 1 74 ? 12.524 -3.711 15.637 1.00 86.44 74 LEU A CA 1
ATOM 545 C C . LEU A 1 74 ? 11.724 -2.467 16.069 1.00 86.44 74 LEU A C 1
ATOM 547 O O . LEU A 1 74 ? 11.208 -2.480 17.190 1.00 86.44 74 LEU A O 1
ATOM 551 N N . PRO A 1 75 ? 11.529 -1.433 15.225 1.00 85.75 75 PRO A N 1
ATOM 552 C CA . PRO A 1 75 ? 10.678 -0.294 15.568 1.00 85.75 75 PRO A CA 1
ATOM 553 C C . PRO A 1 75 ? 9.204 -0.680 15.707 1.00 85.75 75 PRO A C 1
ATOM 555 O O . PRO A 1 75 ? 8.535 -0.215 16.630 1.00 85.75 75 PRO A O 1
ATOM 558 N N . LEU A 1 76 ? 8.706 -1.595 14.867 1.00 87.75 76 LEU A N 1
ATOM 559 C CA . LEU A 1 76 ? 7.350 -2.127 14.999 1.00 87.75 76 LEU A CA 1
ATOM 560 C C . LEU A 1 76 ? 7.179 -2.911 16.311 1.00 87.75 76 LEU A C 1
ATOM 562 O O . LEU A 1 76 ? 6.204 -2.704 17.032 1.00 87.75 76 LEU A O 1
ATOM 566 N N . MET A 1 77 ? 8.145 -3.765 16.669 1.00 85.25 77 MET A N 1
ATOM 567 C CA . MET A 1 77 ? 8.164 -4.479 17.954 1.00 85.25 77 MET A CA 1
ATOM 568 C C . MET A 1 77 ? 8.233 -3.517 19.151 1.00 85.25 77 MET A C 1
ATOM 570 O O . MET A 1 77 ? 7.538 -3.728 20.147 1.00 85.25 77 MET A O 1
ATOM 574 N N . LEU A 1 78 ? 9.021 -2.441 19.056 1.00 88.06 78 LEU A N 1
ATOM 575 C CA . LEU A 1 78 ? 9.083 -1.388 20.072 1.00 88.06 78 LEU A CA 1
ATOM 576 C C . LEU A 1 78 ? 7.715 -0.704 20.231 1.00 88.06 78 LEU A C 1
ATOM 578 O O . LEU A 1 78 ? 7.216 -0.602 21.352 1.00 88.06 78 LEU A O 1
ATOM 582 N N . LEU A 1 79 ? 7.079 -0.300 19.127 1.00 89.56 79 LEU A N 1
ATOM 583 C CA . LEU A 1 79 ? 5.770 0.357 19.121 1.00 89.56 79 LEU A CA 1
ATOM 584 C C . LEU A 1 79 ? 4.681 -0.546 19.722 1.00 89.56 79 LEU A C 1
ATOM 586 O O . LEU A 1 79 ? 4.006 -0.166 20.683 1.00 89.56 79 LEU A O 1
ATOM 590 N N . VAL A 1 80 ? 4.551 -1.773 19.207 1.00 88.12 80 VAL A N 1
ATOM 591 C CA . VAL A 1 80 ? 3.571 -2.762 19.681 1.00 88.12 80 VAL A CA 1
ATOM 592 C C . VAL A 1 80 ? 3.820 -3.109 21.149 1.00 88.12 80 VAL A C 1
ATOM 594 O O . VAL A 1 80 ? 2.873 -3.232 21.925 1.00 88.12 80 VAL A O 1
ATOM 597 N N . GLY A 1 81 ? 5.081 -3.208 21.571 1.00 84.62 81 GLY A N 1
ATOM 598 C CA . GLY A 1 81 ? 5.446 -3.467 22.958 1.00 84.62 81 GLY A CA 1
ATOM 599 C C . GLY A 1 81 ? 5.144 -2.325 23.923 1.00 84.62 81 GLY A C 1
ATOM 600 O O . GLY A 1 81 ? 4.773 -2.574 25.072 1.00 84.62 81 GLY A O 1
ATOM 601 N N . LEU A 1 82 ? 5.273 -1.074 23.484 1.00 87.88 82 LEU A N 1
ATOM 602 C CA . LEU A 1 82 ? 4.903 0.087 24.293 1.00 87.88 82 LEU A CA 1
ATOM 603 C C . LEU A 1 82 ? 3.384 0.169 24.477 1.00 87.88 82 LEU A C 1
ATOM 605 O O . LEU A 1 82 ? 2.920 0.466 25.580 1.00 87.88 82 LEU A O 1
ATOM 609 N N . ILE A 1 83 ? 2.606 -0.169 23.447 1.00 87.62 83 ILE A N 1
ATOM 610 C CA . ILE A 1 83 ? 1.141 -0.215 23.524 1.00 87.62 83 ILE A CA 1
ATOM 611 C C . ILE A 1 83 ? 0.696 -1.406 24.386 1.00 87.62 83 ILE A C 1
ATOM 613 O O . ILE A 1 83 ? -0.047 -1.221 25.357 1.00 87.62 83 ILE A O 1
ATOM 617 N N . HIS A 1 84 ? 1.212 -2.608 24.100 1.00 84.06 84 HIS A N 1
ATOM 618 C CA . HIS A 1 84 ? 0.824 -3.857 24.755 1.00 84.06 84 HIS A CA 1
ATOM 619 C C . HIS A 1 84 ? 2.045 -4.752 25.108 1.00 84.06 84 HIS A C 1
ATOM 621 O O . HIS A 1 84 ? 2.361 -5.718 24.406 1.00 84.06 84 HIS A O 1
ATOM 627 N N . PRO A 1 85 ? 2.691 -4.522 26.276 1.00 82.75 85 PRO A N 1
ATOM 628 C CA . PRO A 1 85 ? 3.892 -5.247 26.720 1.00 82.75 85 PRO A CA 1
ATOM 629 C C . PRO A 1 85 ? 3.856 -6.788 26.674 1.00 82.75 85 PRO A C 1
ATOM 631 O O . PRO A 1 85 ? 4.881 -7.382 26.341 1.00 82.75 85 PRO A O 1
ATOM 634 N N . PRO A 1 86 ? 2.744 -7.485 27.003 1.00 81.19 86 PRO A N 1
ATOM 635 C CA . PRO A 1 86 ? 2.703 -8.950 26.970 1.00 81.19 86 PRO A CA 1
ATOM 636 C C . PRO A 1 86 ? 2.826 -9.573 25.577 1.00 81.19 86 PRO A C 1
ATOM 638 O O . PRO A 1 86 ? 3.010 -10.785 25.500 1.00 81.19 86 PRO A O 1
ATOM 641 N N . ILE A 1 87 ? 2.711 -8.793 24.499 1.00 78.94 87 ILE A N 1
ATOM 642 C CA . ILE A 1 87 ? 2.884 -9.305 23.135 1.00 78.94 87 ILE A CA 1
ATOM 643 C C . ILE A 1 87 ? 4.360 -9.631 22.880 1.00 78.94 87 ILE A C 1
ATOM 645 O O . ILE A 1 87 ? 4.672 -10.726 22.416 1.00 78.94 87 ILE A O 1
ATOM 649 N N . VAL A 1 88 ? 5.259 -8.717 23.256 1.00 82.75 88 VAL A N 1
ATOM 650 C CA . VAL A 1 88 ? 6.691 -8.771 22.905 1.00 82.75 88 VAL A CA 1
ATOM 651 C C . VAL A 1 88 ? 7.611 -9.217 24.046 1.00 82.75 88 VAL A C 1
ATOM 653 O O . VAL A 1 88 ? 8.802 -9.427 23.821 1.00 82.75 88 VAL A O 1
ATOM 656 N N . LEU A 1 89 ? 7.096 -9.342 25.277 1.00 80.62 89 LEU A N 1
ATOM 657 C CA . LEU A 1 89 ? 7.863 -9.809 26.436 1.00 80.62 89 LEU A CA 1
ATOM 658 C C . LEU A 1 89 ? 7.230 -11.040 27.102 1.00 80.62 89 LEU A C 1
ATOM 660 O O . LEU A 1 89 ? 6.003 -11.126 27.228 1.00 80.62 89 LEU A O 1
ATOM 664 N N . PRO A 1 90 ? 8.057 -11.983 27.599 1.00 74.12 90 PRO A N 1
ATOM 665 C CA . PRO A 1 90 ? 7.580 -13.146 28.335 1.00 74.12 90 PRO A CA 1
ATOM 666 C C . PRO A 1 90 ? 6.900 -12.737 29.648 1.00 74.12 90 PRO A C 1
ATOM 668 O O . PRO A 1 90 ? 7.112 -11.645 30.181 1.00 74.12 90 PRO A O 1
ATOM 671 N N . ALA A 1 91 ? 6.080 -13.642 30.194 1.00 68.62 91 ALA A N 1
ATOM 672 C CA . ALA A 1 91 ? 5.148 -13.364 31.292 1.00 68.62 91 ALA A CA 1
ATOM 673 C C . ALA A 1 91 ? 5.780 -12.693 32.528 1.00 68.62 91 ALA A C 1
ATOM 675 O O . ALA A 1 91 ? 5.114 -11.903 33.189 1.00 68.62 91 ALA A O 1
ATOM 676 N N . ASN A 1 92 ? 7.066 -12.945 32.786 1.00 71.56 92 ASN A N 1
ATOM 677 C CA . ASN A 1 92 ? 7.809 -12.430 33.935 1.00 71.56 92 ASN A CA 1
ATOM 678 C C . ASN A 1 92 ? 8.337 -10.982 33.765 1.00 71.56 92 ASN A C 1
ATOM 680 O O . ASN A 1 92 ? 8.942 -10.430 34.676 1.00 71.56 92 ASN A O 1
ATOM 684 N N . ARG A 1 93 ? 8.168 -10.350 32.592 1.00 68.38 93 ARG A N 1
ATOM 685 C CA . ARG A 1 93 ? 8.736 -9.016 32.295 1.00 68.38 93 ARG A CA 1
ATOM 686 C C . ARG A 1 93 ? 7.758 -8.069 31.585 1.00 68.38 93 ARG A C 1
ATOM 688 O O . ARG A 1 93 ? 8.161 -7.272 30.750 1.00 68.38 93 ARG A O 1
ATOM 695 N N . ARG A 1 94 ? 6.463 -8.113 31.911 1.00 76.88 94 ARG A N 1
ATOM 696 C CA . ARG A 1 94 ? 5.401 -7.319 31.249 1.00 76.88 94 ARG A CA 1
ATOM 697 C C . ARG A 1 94 ? 5.359 -5.842 31.680 1.00 76.88 94 ARG A C 1
ATOM 699 O O . ARG A 1 94 ? 4.347 -5.372 32.185 1.00 76.88 94 ARG A O 1
ATOM 706 N N . SER A 1 95 ? 6.442 -5.092 31.488 1.00 87.31 95 SER A N 1
ATOM 707 C CA . SER A 1 95 ? 6.469 -3.647 31.756 1.00 87.31 95 SER A CA 1
ATOM 708 C C . SER A 1 95 ? 6.922 -2.868 30.529 1.00 87.31 95 SER A C 1
ATOM 710 O O . SER A 1 95 ? 7.914 -3.231 29.899 1.00 87.31 95 SER A O 1
ATOM 712 N N . ARG A 1 96 ? 6.248 -1.745 30.239 1.00 85.62 96 ARG A N 1
ATOM 713 C CA . ARG A 1 96 ? 6.661 -0.783 29.198 1.00 85.62 96 ARG A CA 1
ATOM 714 C C . ARG A 1 96 ? 8.103 -0.315 29.402 1.00 85.62 96 ARG A C 1
ATOM 716 O O . ARG A 1 96 ? 8.846 -0.175 28.439 1.00 85.62 96 ARG A O 1
ATOM 723 N N . LYS A 1 97 ? 8.526 -0.162 30.664 1.00 86.06 97 LYS A N 1
ATOM 724 C CA . LYS A 1 97 ? 9.910 0.194 31.015 1.00 86.06 97 LYS A CA 1
ATOM 725 C C . LYS A 1 97 ? 10.894 -0.889 30.571 1.00 86.06 97 LYS A C 1
ATOM 727 O O . LYS A 1 97 ? 11.994 -0.574 30.140 1.00 86.06 97 LYS A O 1
ATOM 732 N N . THR A 1 98 ? 10.508 -2.159 30.665 1.00 85.44 98 THR A N 1
ATOM 733 C CA . THR A 1 98 ? 11.344 -3.282 30.230 1.00 85.44 98 THR A CA 1
ATOM 734 C C . THR A 1 98 ? 11.372 -3.413 28.711 1.00 85.44 98 THR A C 1
ATOM 736 O O . THR A 1 98 ? 12.432 -3.705 28.170 1.00 85.44 98 THR A O 1
ATOM 739 N N . VAL A 1 99 ? 10.256 -3.129 28.026 1.00 87.75 99 VAL A N 1
ATOM 740 C CA . VAL A 1 99 ? 10.217 -3.044 26.554 1.00 87.75 99 VAL A CA 1
ATOM 741 C C . VAL A 1 99 ? 11.182 -1.966 26.079 1.00 87.75 99 VAL A C 1
ATOM 743 O O . VAL A 1 99 ? 12.077 -2.265 25.299 1.00 87.75 99 VAL A O 1
ATOM 746 N N . ALA A 1 100 ? 11.064 -0.746 26.609 1.00 87.62 100 ALA A N 1
ATOM 747 C CA . ALA A 1 100 ? 11.947 0.356 26.243 1.00 87.62 100 ALA A CA 1
ATOM 748 C C . ALA A 1 100 ? 13.421 0.014 26.514 1.00 87.62 100 ALA A C 1
ATOM 750 O O . ALA A 1 100 ? 14.255 0.181 25.637 1.00 87.62 100 ALA A O 1
ATOM 751 N N . LYS A 1 101 ? 13.748 -0.555 27.682 1.00 88.12 101 LYS A N 1
ATOM 752 C CA . LYS A 1 101 ? 15.131 -0.940 28.021 1.00 88.12 101 LYS A CA 1
ATOM 753 C C . LYS A 1 101 ? 15.759 -1.956 27.062 1.00 88.12 101 LYS A C 1
ATOM 755 O O . LYS A 1 101 ? 16.974 -1.952 26.927 1.00 88.12 101 LYS A O 1
ATOM 760 N N . ILE A 1 102 ? 14.967 -2.841 26.458 1.00 85.38 102 ILE A N 1
ATOM 761 C CA . ILE A 1 102 ? 15.474 -3.896 25.568 1.00 85.38 102 ILE A CA 1
ATOM 762 C C . ILE A 1 102 ? 15.461 -3.425 24.116 1.00 85.38 102 ILE A C 1
ATOM 764 O O . ILE A 1 102 ? 16.468 -3.530 23.423 1.00 85.38 102 ILE A O 1
ATOM 768 N N . TYR A 1 103 ? 14.327 -2.900 23.658 1.00 88.31 103 TYR A N 1
ATOM 769 C CA . TYR A 1 103 ? 14.114 -2.619 22.245 1.00 88.31 103 TYR A CA 1
ATOM 770 C C . TYR A 1 103 ? 14.654 -1.249 21.822 1.00 88.31 103 TYR A C 1
ATOM 772 O O . TYR A 1 103 ? 15.150 -1.159 20.711 1.00 88.31 103 TYR A O 1
ATOM 780 N N . LEU A 1 104 ? 14.659 -0.222 22.685 1.00 88.62 104 LEU A N 1
ATOM 781 C CA . LEU A 1 104 ? 15.190 1.112 22.350 1.00 88.62 104 LEU A CA 1
ATOM 782 C C . LEU A 1 104 ? 16.694 1.110 21.992 1.00 88.62 104 LEU A C 1
ATOM 784 O O . LEU A 1 104 ? 17.044 1.649 20.940 1.00 88.62 104 LEU A O 1
ATOM 788 N N . PRO A 1 105 ? 17.608 0.517 22.796 1.00 86.94 105 PRO A N 1
ATOM 789 C CA . PRO A 1 105 ? 19.023 0.485 22.422 1.00 86.94 105 PRO A CA 1
ATOM 790 C C . PRO A 1 105 ? 19.263 -0.392 21.191 1.00 86.94 105 PRO A C 1
ATOM 792 O O . PRO A 1 105 ? 20.115 -0.065 20.373 1.00 86.94 105 PRO A O 1
ATOM 795 N N . LEU A 1 106 ? 18.487 -1.468 21.021 1.00 85.56 106 LEU A N 1
ATOM 796 C CA . LEU A 1 106 ? 18.595 -2.358 19.869 1.00 85.56 106 LEU A CA 1
ATOM 797 C C . LEU A 1 106 ? 18.147 -1.652 18.581 1.00 85.56 106 LEU A C 1
ATOM 799 O O . LEU A 1 106 ? 18.861 -1.696 17.587 1.00 85.56 106 LEU A O 1
ATOM 803 N N . THR A 1 107 ? 17.022 -0.928 18.606 1.00 87.12 107 THR A N 1
ATOM 804 C CA . THR A 1 107 ? 16.580 -0.109 17.468 1.00 87.12 107 THR A CA 1
ATOM 805 C C . THR A 1 107 ? 17.607 0.960 17.115 1.00 87.12 107 THR A C 1
ATOM 807 O O . THR A 1 107 ? 17.951 1.103 15.949 1.00 87.12 107 THR A O 1
ATOM 810 N N . LEU A 1 108 ? 18.153 1.671 18.109 1.00 86.12 108 LEU A N 1
ATOM 811 C CA . LEU A 1 108 ? 19.162 2.706 17.867 1.00 86.12 108 LEU A CA 1
ATOM 812 C C . LEU A 1 108 ? 20.454 2.119 17.290 1.00 86.12 108 LEU A C 1
ATOM 814 O O . LEU A 1 108 ? 21.007 2.682 16.352 1.00 86.12 108 LEU A O 1
ATOM 818 N N . PHE A 1 109 ? 20.900 0.967 17.798 1.00 86.31 109 PHE A N 1
ATOM 819 C CA . PHE A 1 109 ? 22.075 0.269 17.283 1.00 86.31 109 PHE A CA 1
ATOM 820 C C . PHE A 1 109 ? 21.927 -0.070 15.799 1.00 86.31 109 PHE A C 1
ATOM 822 O O . PHE A 1 109 ? 22.824 0.232 15.022 1.00 86.31 109 PHE A O 1
ATOM 829 N N . PHE A 1 110 ? 20.795 -0.646 15.386 1.00 82.88 110 PHE A N 1
ATOM 830 C CA . PHE A 1 110 ? 20.593 -1.005 13.982 1.00 82.88 110 PHE A CA 1
ATOM 831 C C . PHE A 1 110 ? 20.359 0.204 13.067 1.00 82.88 110 PHE A C 1
ATOM 833 O O . PHE A 1 110 ? 20.731 0.136 11.901 1.00 82.88 110 PHE A O 1
ATOM 840 N N . ILE A 1 111 ? 19.801 1.310 13.572 1.00 81.44 111 ILE A N 1
ATOM 841 C CA . ILE A 1 111 ? 19.701 2.569 12.815 1.00 81.44 111 ILE A CA 1
ATOM 842 C C . ILE A 1 111 ? 21.102 3.140 12.549 1.00 81.44 111 ILE A C 1
ATOM 844 O O . ILE A 1 111 ? 21.427 3.458 11.409 1.00 81.44 111 ILE A O 1
ATOM 848 N N . VAL A 1 112 ? 21.954 3.213 13.577 1.00 81.62 112 VAL A N 1
ATOM 849 C CA . VAL A 1 112 ? 23.334 3.717 13.449 1.00 81.62 112 VAL A CA 1
ATOM 850 C C . VAL A 1 112 ? 24.193 2.772 12.605 1.00 81.62 112 VAL A C 1
ATOM 852 O O . VAL A 1 112 ? 24.907 3.217 11.714 1.00 81.62 112 VAL A O 1
ATOM 855 N N . PHE A 1 113 ? 24.097 1.462 12.832 1.00 78.31 113 PHE A N 1
ATOM 856 C CA . PHE A 1 113 ? 24.815 0.456 12.048 1.00 78.31 113 PHE A CA 1
ATOM 857 C C . PHE A 1 113 ? 24.363 0.443 10.582 1.00 78.31 113 PHE A C 1
ATOM 859 O O . PHE A 1 113 ? 25.197 0.351 9.688 1.00 78.31 113 PHE A O 1
ATOM 866 N N . GLY A 1 114 ? 23.058 0.590 10.329 1.00 70.62 114 GLY A N 1
ATOM 867 C CA . GLY A 1 114 ? 22.509 0.735 8.983 1.00 70.62 114 GLY A CA 1
ATOM 868 C C . GLY A 1 114 ? 23.058 1.966 8.264 1.00 70.62 114 GLY A C 1
ATOM 869 O O . GLY A 1 114 ? 23.455 1.848 7.113 1.00 70.62 114 GLY A O 1
ATOM 870 N N . ALA A 1 115 ? 23.167 3.106 8.951 1.00 72.94 115 ALA A N 1
ATOM 871 C CA . ALA A 1 115 ? 23.750 4.321 8.381 1.00 72.94 115 ALA A CA 1
ATOM 872 C C . ALA A 1 115 ? 25.254 4.191 8.066 1.00 72.94 115 ALA A C 1
ATOM 874 O O . ALA A 1 115 ? 25.721 4.794 7.111 1.00 72.94 115 ALA A O 1
ATOM 875 N N . ILE A 1 116 ? 26.008 3.397 8.838 1.00 72.50 116 ILE A N 1
ATOM 876 C CA . ILE A 1 116 ? 27.453 3.185 8.619 1.00 72.50 116 ILE A CA 1
ATOM 877 C C . ILE A 1 116 ? 27.718 2.169 7.498 1.00 72.50 116 ILE A C 1
ATOM 879 O O . ILE A 1 116 ? 28.660 2.322 6.729 1.00 72.50 116 ILE A O 1
ATOM 883 N N . VAL A 1 117 ? 26.927 1.095 7.424 1.00 68.00 117 VAL A N 1
ATOM 884 C CA . VAL A 1 117 ? 27.132 0.008 6.447 1.00 68.00 117 VAL A CA 1
ATOM 885 C C . VAL A 1 117 ? 26.497 0.325 5.094 1.00 68.00 117 VAL A C 1
ATOM 887 O O . VAL A 1 117 ? 26.939 -0.193 4.070 1.00 68.00 117 VAL A O 1
ATOM 890 N N . PHE A 1 118 ? 25.457 1.155 5.084 1.00 57.97 118 PHE A N 1
ATOM 891 C CA . PHE A 1 118 ? 24.721 1.562 3.894 1.00 57.97 118 PHE A CA 1
ATOM 892 C C . PHE A 1 118 ? 25.032 3.025 3.559 1.00 57.97 118 PHE A C 1
ATOM 894 O O . PHE A 1 118 ? 24.131 3.848 3.424 1.00 57.97 118 PHE A O 1
ATOM 901 N N . ASP A 1 119 ? 26.321 3.346 3.465 1.00 57.31 119 ASP A N 1
ATOM 902 C CA . ASP A 1 119 ? 26.775 4.596 2.866 1.00 57.31 119 ASP A CA 1
ATOM 903 C C . ASP A 1 119 ? 26.622 4.472 1.333 1.00 57.31 119 ASP A C 1
ATOM 905 O O . ASP A 1 119 ? 27.258 3.603 0.722 1.00 57.31 119 ASP A O 1
ATOM 909 N N . PRO A 1 120 ? 25.727 5.246 0.693 1.00 54.53 120 PRO A N 1
ATOM 910 C CA . PRO A 1 120 ? 25.451 5.127 -0.736 1.00 54.53 120 PRO A CA 1
ATOM 911 C C . PRO A 1 120 ? 26.615 5.599 -1.625 1.00 54.53 120 PRO A C 1
ATOM 913 O O . PRO A 1 120 ? 26.571 5.357 -2.831 1.00 54.53 120 PRO A O 1
ATOM 916 N N . ASP A 1 121 ? 27.654 6.224 -1.061 1.00 51.72 121 ASP A N 1
ATOM 917 C CA . ASP A 1 121 ? 28.687 6.944 -1.817 1.00 51.72 121 ASP A CA 1
ATOM 918 C C . ASP A 1 121 ? 29.911 6.082 -2.205 1.00 51.72 121 ASP A C 1
ATOM 920 O O . ASP A 1 121 ? 30.822 6.526 -2.897 1.00 51.72 121 ASP A O 1
ATOM 924 N N . THR A 1 122 ? 29.964 4.803 -1.811 1.00 50.41 122 THR A N 1
ATOM 925 C CA . THR A 1 122 ? 31.161 3.951 -2.018 1.00 50.41 122 THR A CA 1
ATOM 926 C C . THR A 1 122 ? 31.109 2.998 -3.220 1.00 50.41 122 THR A C 1
ATOM 928 O O . THR A 1 122 ? 31.905 2.063 -3.300 1.00 50.41 122 THR A O 1
ATOM 931 N N . ARG A 1 123 ? 30.223 3.213 -4.205 1.00 50.12 123 ARG A N 1
ATOM 932 C CA . ARG A 1 123 ? 30.111 2.336 -5.398 1.00 50.12 123 ARG A CA 1
ATOM 933 C C . ARG A 1 123 ? 30.564 2.929 -6.737 1.00 50.12 123 ARG A C 1
ATOM 935 O O . ARG A 1 123 ? 30.179 2.403 -7.778 1.00 50.12 123 ARG A O 1
ATOM 942 N N . GLN A 1 124 ? 31.428 3.940 -6.750 1.00 44.47 124 GLN A N 1
ATOM 943 C CA . GLN A 1 124 ? 32.146 4.330 -7.972 1.00 44.47 124 GLN A CA 1
ATOM 944 C C . GLN A 1 124 ? 33.603 4.691 -7.679 1.00 44.47 124 GLN A C 1
ATOM 946 O O . GLN A 1 124 ? 33.964 5.854 -7.561 1.00 44.47 124 GLN A O 1
ATOM 951 N N . ALA A 1 125 ? 34.458 3.675 -7.593 1.00 48.72 125 ALA A N 1
ATOM 952 C CA . ALA A 1 125 ? 35.895 3.845 -7.791 1.00 48.72 125 ALA A CA 1
ATOM 953 C C . ALA A 1 125 ? 36.540 2.536 -8.271 1.00 48.72 125 ALA A C 1
ATOM 955 O O . ALA A 1 125 ? 37.548 2.098 -7.734 1.00 48.72 125 ALA A O 1
ATOM 956 N N . GLU A 1 126 ? 35.964 1.897 -9.290 1.00 43.09 126 GLU A N 1
ATOM 957 C CA . GLU A 1 126 ? 36.730 0.980 -10.139 1.00 43.09 126 GLU A CA 1
ATOM 958 C C . GLU A 1 126 ? 36.580 1.432 -11.589 1.00 43.09 126 GLU A C 1
ATOM 960 O O . GLU A 1 126 ? 35.714 0.995 -12.341 1.00 43.09 126 GLU A O 1
ATOM 965 N N . THR A 1 127 ? 37.433 2.390 -11.941 1.00 39.84 127 THR A N 1
ATOM 966 C CA . THR A 1 127 ? 37.810 2.730 -13.310 1.00 39.84 127 THR A CA 1
ATOM 967 C C . THR A 1 127 ? 38.526 1.527 -13.929 1.00 39.84 127 THR A C 1
ATOM 969 O O . THR A 1 127 ? 39.591 1.157 -13.429 1.00 39.84 127 THR A O 1
ATOM 972 N N . PRO A 1 128 ? 38.045 0.930 -15.033 1.00 48.34 128 PRO A N 1
ATOM 973 C CA . PRO A 1 128 ? 38.891 0.093 -15.860 1.00 48.34 128 PRO A CA 1
ATOM 974 C C . PRO A 1 128 ? 39.773 1.011 -16.706 1.00 48.34 128 PRO A C 1
ATOM 976 O O . PRO A 1 128 ? 39.304 1.750 -17.570 1.00 48.34 128 PRO A O 1
ATOM 979 N N . THR A 1 129 ? 41.067 0.962 -16.420 1.00 43.19 129 THR A N 1
ATOM 980 C CA . THR A 1 129 ? 42.157 1.465 -17.251 1.00 43.19 129 THR A CA 1
ATOM 981 C C . THR A 1 129 ? 42.006 0.964 -18.691 1.00 43.19 129 THR A C 1
ATOM 983 O O . THR A 1 129 ? 42.216 -0.215 -18.965 1.00 43.19 129 THR A O 1
ATOM 986 N N . ALA A 1 130 ? 41.674 1.866 -19.613 1.00 44.00 130 ALA A N 1
ATOM 987 C CA . ALA A 1 130 ? 41.878 1.676 -21.044 1.00 44.00 130 ALA A CA 1
ATOM 988 C C . ALA A 1 130 ? 43.247 2.267 -21.423 1.00 44.00 130 ALA A C 1
ATOM 990 O O . ALA A 1 130 ? 43.458 3.459 -21.181 1.00 44.00 130 ALA A O 1
ATOM 991 N N . PRO A 1 131 ? 44.182 1.498 -22.007 1.00 53.28 131 PRO A N 1
ATOM 992 C CA . PRO A 1 131 ? 45.315 2.085 -22.689 1.00 53.28 131 PRO A CA 1
ATOM 993 C C . PRO A 1 131 ? 44.958 2.345 -24.160 1.00 53.28 131 PRO A C 1
ATOM 995 O O . PRO A 1 131 ? 44.538 1.458 -24.893 1.00 53.28 131 PRO A O 1
ATOM 998 N N . GLU A 1 132 ? 45.169 3.600 -24.543 1.00 40.16 132 GLU A N 1
ATOM 999 C CA . GLU A 1 132 ? 45.977 3.958 -25.710 1.00 40.16 132 GLU A CA 1
ATOM 1000 C C . GLU A 1 132 ? 45.413 3.640 -27.106 1.00 40.16 132 GLU A C 1
ATOM 1002 O O . GLU A 1 132 ? 45.623 2.592 -27.711 1.00 40.16 132 GLU A O 1
ATOM 1007 N N . SER A 1 133 ? 44.775 4.673 -27.658 1.00 41.25 133 SER A N 1
ATOM 1008 C CA . SER A 1 133 ? 44.659 4.925 -29.092 1.00 41.25 133 SER A CA 1
ATOM 1009 C C . SER A 1 133 ? 46.041 4.880 -29.756 1.00 41.25 133 SER A C 1
ATOM 1011 O O . SER A 1 133 ? 46.875 5.745 -29.497 1.00 41.25 133 SER A O 1
ATOM 1013 N N . THR A 1 134 ? 46.260 3.923 -30.657 1.00 39.44 134 THR A N 1
ATOM 1014 C CA . THR A 1 134 ? 47.356 3.948 -31.633 1.00 39.44 134 THR A CA 1
ATOM 1015 C C . THR A 1 134 ? 46.782 3.802 -33.037 1.00 39.44 134 THR A C 1
ATOM 1017 O O . THR A 1 134 ? 45.918 2.975 -33.309 1.00 39.44 134 THR A O 1
ATOM 1020 N N . SER A 1 135 ? 47.276 4.691 -33.883 1.00 44.62 135 SER A N 1
ATOM 1021 C CA . SER A 1 135 ? 46.970 4.981 -35.276 1.00 44.62 135 SER A CA 1
ATOM 1022 C C . SER A 1 135 ? 46.967 3.799 -36.254 1.00 44.62 135 SER A C 1
ATOM 1024 O O . SER A 1 135 ? 47.841 2.936 -36.231 1.00 44.62 135 SER A O 1
ATOM 1026 N N . GLU A 1 136 ? 46.018 3.903 -37.180 1.00 55.16 136 GLU A N 1
ATOM 1027 C CA . GLU A 1 136 ? 45.928 3.345 -38.535 1.00 55.16 136 GLU A CA 1
ATOM 1028 C C . GLU A 1 136 ? 47.244 3.399 -39.341 1.00 55.16 136 GLU A C 1
ATOM 1030 O O . GLU A 1 136 ? 48.055 4.315 -39.165 1.00 55.16 136 GLU A O 1
ATOM 1035 N N . PRO A 1 137 ? 47.443 2.442 -40.267 1.00 54.06 137 PRO A N 1
ATOM 1036 C CA . PRO A 1 137 ? 47.651 2.874 -41.646 1.00 54.06 137 PRO A CA 1
ATOM 1037 C C . PRO A 1 137 ? 46.862 2.073 -42.698 1.00 54.06 137 PRO A C 1
ATOM 1039 O O . PRO A 1 137 ? 46.394 0.955 -42.495 1.00 54.06 137 PRO A O 1
ATOM 1042 N N . GLU A 1 138 ? 46.770 2.744 -43.836 1.00 47.53 138 GLU A N 1
ATOM 1043 C CA . GLU A 1 138 ? 45.966 2.571 -45.041 1.00 47.53 138 GLU A CA 1
ATOM 1044 C C . GLU A 1 138 ? 46.475 1.475 -46.022 1.00 47.53 138 GLU A C 1
ATOM 1046 O O . GLU A 1 138 ? 47.633 1.061 -45.982 1.00 47.53 138 GLU A O 1
ATOM 1051 N N . VAL A 1 139 ? 45.607 1.160 -47.002 1.00 44.00 139 VAL A N 1
ATOM 1052 C CA . VAL A 1 139 ? 45.817 0.617 -48.375 1.00 44.00 139 VAL A CA 1
ATOM 1053 C C . VAL A 1 139 ? 45.830 -0.914 -48.614 1.00 44.00 139 VAL A C 1
ATOM 1055 O O . VAL A 1 139 ? 46.824 -1.596 -48.380 1.00 44.00 139 VAL A O 1
ATOM 1058 N N . THR A 1 140 ? 44.782 -1.433 -49.285 1.00 38.84 140 THR A N 1
ATOM 1059 C CA . THR A 1 140 ? 44.763 -1.941 -50.699 1.00 38.84 140 THR A CA 1
ATOM 1060 C C . THR A 1 140 ? 43.639 -2.988 -50.910 1.00 38.84 140 THR A C 1
ATOM 1062 O O . THR A 1 140 ? 43.549 -3.918 -50.112 1.00 38.84 140 THR A O 1
ATOM 1065 N N . PRO A 1 141 ? 42.794 -2.901 -51.967 1.00 62.09 141 PRO A N 1
ATOM 1066 C CA . PRO A 1 141 ? 41.692 -3.840 -52.212 1.00 62.09 141 PRO A CA 1
ATOM 1067 C C . PRO A 1 141 ? 42.032 -4.933 -53.250 1.00 62.09 141 PRO A C 1
ATOM 1069 O O . PRO A 1 141 ? 42.651 -4.646 -54.271 1.00 62.09 141 PRO A O 1
ATOM 1072 N N . GLU A 1 142 ? 41.529 -6.157 -53.054 1.00 51.91 142 GLU A N 1
ATOM 1073 C CA . GLU A 1 142 ? 41.395 -7.189 -54.103 1.00 51.91 142 GLU A CA 1
ATOM 1074 C C . GLU A 1 142 ? 40.029 -7.914 -54.014 1.00 51.91 142 GLU A C 1
ATOM 1076 O O . GLU A 1 142 ? 39.402 -7.905 -52.950 1.00 51.91 142 GLU A O 1
ATOM 1081 N N . PRO A 1 143 ? 39.517 -8.501 -55.122 1.00 53.53 143 PRO A N 1
ATOM 1082 C CA . PRO A 1 143 ? 38.090 -8.766 -55.326 1.00 53.53 143 PRO A CA 1
ATOM 1083 C C . PRO A 1 143 ? 37.661 -10.249 -55.184 1.00 53.53 143 PRO A C 1
ATOM 1085 O O . PRO A 1 143 ? 38.277 -11.124 -55.775 1.00 53.53 143 PRO A O 1
ATOM 1088 N N . VAL A 1 144 ? 36.515 -10.452 -54.501 1.00 49.03 144 VAL A N 1
ATOM 1089 C CA . VAL A 1 144 ? 35.391 -11.435 -54.663 1.00 49.03 144 VAL A CA 1
ATOM 1090 C C . VAL A 1 144 ? 35.711 -12.958 -54.730 1.00 49.03 144 VAL A C 1
ATOM 1092 O O . VAL A 1 144 ? 36.538 -13.394 -55.523 1.00 49.03 144 VAL A O 1
ATOM 1095 N N . PRO A 1 145 ? 34.979 -13.821 -53.982 1.00 47.75 145 PRO A N 1
ATOM 1096 C CA . PRO A 1 145 ? 33.748 -14.405 -54.535 1.00 47.75 145 PRO A CA 1
ATOM 1097 C C . PRO A 1 145 ? 32.554 -14.464 -53.558 1.00 47.75 145 PRO A C 1
ATOM 1099 O O . PRO A 1 145 ? 32.693 -14.552 -52.343 1.00 47.75 145 PRO A O 1
ATOM 1102 N N . VAL A 1 146 ? 31.363 -14.417 -54.154 1.00 55.22 146 VAL A N 1
ATOM 1103 C CA . VAL A 1 146 ? 30.020 -14.434 -53.556 1.00 55.22 146 VAL A CA 1
ATOM 1104 C C . VAL A 1 146 ? 29.817 -15.617 -52.594 1.00 55.22 146 VAL A C 1
ATOM 1106 O O . VAL A 1 146 ? 29.955 -16.773 -52.990 1.00 55.22 146 VAL A O 1
ATOM 1109 N N . ALA A 1 147 ? 29.433 -15.311 -51.352 1.00 46.31 147 ALA A N 1
ATOM 1110 C CA . ALA A 1 147 ? 28.966 -16.232 -50.310 1.00 46.31 147 ALA A CA 1
ATOM 1111 C C . ALA A 1 147 ? 27.607 -15.715 -49.774 1.00 46.31 147 ALA A C 1
ATOM 1113 O O . ALA A 1 147 ? 27.314 -14.533 -49.963 1.00 46.31 147 ALA A O 1
ATOM 1114 N N . PRO A 1 148 ? 26.738 -16.589 -49.234 1.00 45.28 148 PRO A N 1
ATOM 1115 C CA . PRO A 1 148 ? 25.288 -16.510 -49.400 1.00 45.28 148 PRO A CA 1
ATOM 1116 C C . PRO A 1 148 ? 24.645 -15.317 -48.684 1.00 45.28 148 PRO A C 1
ATOM 1118 O O . PRO A 1 148 ? 25.166 -14.802 -47.701 1.00 45.28 148 PRO A O 1
ATOM 1121 N N . GLU A 1 149 ? 23.504 -14.914 -49.240 1.00 53.94 149 GLU A N 1
ATOM 1122 C CA . GLU A 1 149 ? 22.533 -13.919 -48.771 1.00 53.94 149 GLU A CA 1
ATOM 1123 C C . GLU A 1 149 ? 22.530 -13.722 -47.239 1.00 53.94 149 GLU A C 1
ATOM 1125 O O . GLU A 1 149 ? 22.406 -14.709 -46.509 1.00 53.94 149 GLU A O 1
ATOM 1130 N N . PRO A 1 150 ? 22.692 -12.480 -46.731 1.00 43.19 150 PRO A N 1
ATOM 1131 C CA . PRO A 1 150 ? 22.759 -12.245 -45.297 1.00 43.19 150 PRO A CA 1
ATOM 1132 C C . PRO A 1 150 ? 21.425 -12.625 -44.648 1.00 43.19 150 PRO A C 1
ATOM 1134 O O . PRO A 1 150 ? 20.363 -12.149 -45.052 1.00 43.19 150 PRO A O 1
ATOM 1137 N N . GLU A 1 151 ? 21.492 -13.471 -43.621 1.00 52.81 151 GLU A N 1
ATOM 1138 C CA . GLU A 1 151 ? 20.393 -13.675 -42.679 1.00 52.81 151 GLU A CA 1
ATOM 1139 C C . GLU A 1 151 ? 19.901 -12.310 -42.152 1.00 52.81 151 GLU A C 1
ATOM 1141 O O . GLU A 1 151 ? 20.704 -11.381 -42.010 1.00 52.81 151 GLU A O 1
ATOM 1146 N N . PRO A 1 152 ? 18.592 -12.141 -41.888 1.00 45.72 152 PRO A N 1
ATOM 1147 C CA . PRO A 1 152 ? 18.021 -10.834 -41.593 1.00 45.72 152 PRO A CA 1
ATOM 1148 C C . PRO A 1 152 ? 18.642 -10.256 -40.318 1.00 45.72 152 PRO A C 1
ATOM 1150 O O . PRO A 1 152 ? 18.423 -10.780 -39.229 1.00 45.72 152 PRO A O 1
ATOM 1153 N N . THR A 1 153 ? 19.388 -9.158 -40.457 1.00 43.34 153 THR A N 1
ATOM 1154 C CA . THR A 1 153 ? 19.944 -8.361 -39.357 1.00 43.34 153 THR A CA 1
ATOM 1155 C C . THR A 1 153 ? 18.836 -7.960 -38.375 1.00 43.34 153 THR A C 1
ATOM 1157 O O . THR A 1 153 ? 17.982 -7.147 -38.740 1.00 43.34 153 THR A O 1
ATOM 1160 N N . PRO A 1 154 ? 18.820 -8.457 -37.125 1.00 55.69 154 PRO A N 1
ATOM 1161 C CA . PRO A 1 154 ? 17.844 -8.035 -36.141 1.00 55.69 154 PRO A CA 1
ATOM 1162 C C . PRO A 1 154 ? 18.518 -7.081 -35.154 1.00 55.69 154 PRO A C 1
ATOM 1164 O O . PRO A 1 154 ? 19.031 -7.541 -34.142 1.00 55.69 154 PRO A O 1
ATOM 1167 N N . GLU A 1 155 ? 18.531 -5.763 -35.388 1.00 56.28 155 GLU A N 1
ATOM 1168 C CA . GLU A 1 155 ? 18.960 -4.858 -34.305 1.00 56.28 155 GLU A CA 1
ATOM 1169 C C . GLU A 1 155 ? 18.450 -3.410 -34.406 1.00 56.28 155 GLU A C 1
ATOM 1171 O O . GLU A 1 155 ? 19.082 -2.534 -34.991 1.00 56.28 155 GLU A O 1
ATOM 1176 N N . PRO A 1 156 ? 17.279 -3.147 -33.799 1.00 58.97 156 PRO A N 1
ATOM 1177 C CA . PRO A 1 156 ? 17.084 -1.900 -33.046 1.00 58.97 156 PRO A CA 1
ATOM 1178 C C . PRO A 1 156 ? 16.656 -2.124 -31.578 1.00 58.97 156 PRO A C 1
ATOM 1180 O O . PRO A 1 156 ? 16.615 -1.187 -30.785 1.00 58.97 156 PRO A O 1
ATOM 1183 N N . ALA A 1 157 ? 16.377 -3.368 -31.176 1.00 58.19 157 ALA A N 1
ATOM 1184 C CA . ALA A 1 157 ? 15.806 -3.700 -29.870 1.00 58.19 157 ALA A CA 1
ATOM 1185 C C . ALA A 1 157 ? 16.616 -3.274 -28.618 1.00 58.19 157 ALA A C 1
ATOM 1187 O O . ALA A 1 157 ? 15.986 -2.804 -27.664 1.00 58.19 157 ALA A O 1
ATOM 1188 N N . PRO A 1 158 ? 17.963 -3.405 -28.560 1.00 66.50 158 PRO A N 1
ATOM 1189 C CA . PRO A 1 158 ? 18.716 -2.957 -27.387 1.00 66.50 158 PRO A CA 1
ATOM 1190 C C . PRO A 1 158 ? 18.705 -1.429 -27.240 1.00 66.50 158 PRO A C 1
ATOM 1192 O O . PRO A 1 158 ? 18.695 -0.936 -26.114 1.00 66.50 158 PRO A O 1
ATOM 1195 N N . ALA A 1 159 ? 18.636 -0.682 -28.348 1.00 80.81 159 ALA A N 1
ATOM 1196 C CA . ALA A 1 159 ? 18.570 0.776 -28.321 1.00 80.81 159 ALA A CA 1
ATOM 1197 C C . ALA A 1 159 ? 17.213 1.266 -27.789 1.00 80.81 159 ALA A C 1
ATOM 1199 O O . ALA A 1 159 ? 17.187 2.079 -26.868 1.00 80.81 159 ALA A O 1
ATOM 1200 N N . THR A 1 160 ? 16.093 0.720 -28.281 1.00 89.06 160 THR A N 1
ATOM 1201 C CA . THR A 1 160 ? 14.746 1.106 -27.816 1.00 89.06 160 THR A CA 1
ATOM 1202 C C . THR A 1 160 ? 14.536 0.785 -26.334 1.00 89.06 160 THR A C 1
ATOM 1204 O O . THR A 1 160 ? 14.052 1.627 -25.577 1.00 89.06 160 THR A O 1
ATOM 1207 N N . PHE A 1 161 ? 14.975 -0.398 -25.882 1.00 91.88 161 PHE A N 1
ATOM 1208 C CA . PHE A 1 161 ? 14.896 -0.775 -24.468 1.00 91.88 161 PHE A CA 1
ATOM 1209 C C . PHE A 1 161 ? 15.717 0.166 -23.572 1.00 91.88 161 PHE A C 1
ATOM 1211 O O . PHE A 1 161 ? 15.235 0.609 -22.531 1.00 91.88 161 PHE A O 1
ATOM 1218 N N . GLN A 1 162 ? 16.949 0.507 -23.965 1.00 92.25 162 GLN A N 1
ATOM 1219 C CA . GLN A 1 162 ? 17.789 1.421 -23.184 1.00 92.25 162 GLN A CA 1
ATOM 1220 C C . GLN A 1 162 ? 17.234 2.848 -23.146 1.00 92.25 162 GLN A C 1
ATOM 1222 O O . GLN A 1 162 ? 17.253 3.471 -22.086 1.00 92.25 162 GLN A O 1
ATOM 1227 N N . VAL A 1 163 ? 16.709 3.356 -24.267 1.00 92.00 163 VAL A N 1
ATOM 1228 C CA . VAL A 1 163 ? 16.042 4.668 -24.319 1.00 92.00 163 VAL A CA 1
ATOM 1229 C C . VAL A 1 163 ? 14.902 4.724 -23.304 1.00 92.00 163 VAL A C 1
ATOM 1231 O O . VAL A 1 163 ? 14.862 5.646 -22.489 1.00 92.00 163 VAL A O 1
ATOM 1234 N N . ALA A 1 164 ? 14.055 3.693 -23.279 1.00 95.62 164 ALA A N 1
ATOM 1235 C CA . ALA A 1 164 ? 12.946 3.596 -22.340 1.00 95.62 164 ALA A CA 1
ATOM 1236 C C . ALA A 1 164 ? 13.409 3.597 -20.871 1.00 95.62 164 ALA A C 1
ATOM 1238 O O . ALA A 1 164 ? 12.863 4.321 -20.038 1.00 95.62 164 ALA A O 1
ATOM 1239 N N . VAL A 1 165 ? 14.450 2.823 -20.537 1.00 96.12 165 VAL A N 1
ATOM 1240 C CA . VAL A 1 165 ? 15.014 2.790 -19.173 1.00 96.12 165 VAL A CA 1
ATOM 1241 C C . VAL A 1 165 ? 15.594 4.148 -18.769 1.00 96.12 165 VAL A C 1
ATOM 1243 O O . VAL A 1 165 ? 15.411 4.577 -17.628 1.00 96.12 165 VAL A O 1
ATOM 1246 N N . ASN A 1 166 ? 16.273 4.842 -19.683 1.00 95.25 166 ASN A N 1
ATOM 1247 C CA . ASN A 1 166 ? 16.862 6.153 -19.410 1.00 95.25 166 ASN A CA 1
ATOM 1248 C C . ASN A 1 166 ? 15.780 7.218 -19.173 1.00 95.25 166 ASN A C 1
ATOM 1250 O O . ASN A 1 166 ? 15.892 8.003 -18.230 1.00 95.25 166 ASN A O 1
ATOM 1254 N N . GLN A 1 167 ? 14.709 7.213 -19.974 1.00 97.12 167 GLN A N 1
ATOM 1255 C CA . GLN A 1 167 ? 13.541 8.079 -19.771 1.00 97.12 167 GLN A CA 1
ATOM 1256 C C . GLN A 1 167 ? 12.886 7.816 -18.409 1.00 97.12 167 GLN A C 1
ATOM 1258 O O . GLN A 1 167 ? 12.693 8.747 -17.628 1.00 97.12 167 GLN A O 1
ATOM 1263 N N . ALA A 1 168 ? 12.628 6.549 -18.079 1.00 97.88 168 ALA A N 1
ATOM 1264 C CA . ALA A 1 168 ? 12.072 6.148 -16.788 1.00 97.88 168 ALA A CA 1
ATOM 1265 C C . ALA A 1 168 ? 12.950 6.570 -15.600 1.00 97.88 168 ALA A C 1
ATOM 1267 O O . ALA A 1 168 ? 12.445 7.059 -14.590 1.00 97.88 168 ALA A O 1
ATOM 1268 N N . THR A 1 169 ? 14.270 6.415 -15.718 1.00 97.69 169 THR A N 1
ATOM 1269 C CA . THR A 1 169 ? 15.223 6.833 -14.678 1.00 97.69 169 THR A CA 1
ATOM 1270 C C . THR A 1 169 ? 15.153 8.343 -14.458 1.00 97.69 169 THR A C 1
ATOM 1272 O O . THR A 1 169 ? 14.998 8.787 -13.322 1.00 97.69 169 THR A O 1
ATOM 1275 N N . ARG A 1 170 ? 15.144 9.132 -15.539 1.00 97.00 170 ARG A N 1
ATOM 1276 C CA . ARG A 1 170 ? 14.983 10.590 -15.468 1.00 97.00 170 ARG A CA 1
ATOM 1277 C C . ARG A 1 170 ? 13.656 10.987 -14.817 1.00 97.00 170 ARG A C 1
ATOM 1279 O O . ARG A 1 170 ? 13.649 11.844 -13.937 1.00 97.00 170 ARG A O 1
ATOM 1286 N N . ALA A 1 171 ? 12.550 10.355 -15.208 1.00 97.81 171 ALA A N 1
ATOM 1287 C CA . ALA A 1 171 ? 11.237 10.621 -14.621 1.00 97.81 171 ALA A CA 1
ATOM 1288 C C . ALA A 1 171 ? 11.216 10.310 -13.113 1.00 97.81 171 ALA A C 1
ATOM 1290 O O . ALA A 1 171 ? 10.668 11.079 -12.318 1.00 97.81 171 ALA A O 1
ATOM 1291 N N . ALA A 1 172 ? 11.855 9.211 -12.699 1.00 97.75 172 ALA A N 1
ATOM 1292 C CA . ALA A 1 172 ? 11.990 8.834 -11.295 1.00 97.75 172 ALA A CA 1
ATOM 1293 C C . ALA A 1 172 ? 12.829 9.842 -10.496 1.00 97.75 172 ALA A C 1
ATOM 1295 O O . ALA A 1 172 ? 12.439 10.212 -9.391 1.00 97.75 172 ALA A O 1
ATOM 1296 N N . GLU A 1 173 ? 13.949 10.315 -11.045 1.00 97.25 173 GLU A N 1
ATOM 1297 C CA . GLU A 1 173 ? 14.799 11.336 -10.419 1.00 97.25 173 GLU A CA 1
ATOM 1298 C C . GLU A 1 173 ? 14.066 12.675 -10.280 1.00 97.25 173 GLU A C 1
ATOM 1300 O O . GLU A 1 173 ? 14.043 13.265 -9.199 1.00 97.25 173 GLU A O 1
ATOM 1305 N N . GLN A 1 174 ? 13.389 13.124 -11.341 1.00 96.19 174 GLN A N 1
ATOM 1306 C CA . GLN A 1 174 ? 12.578 14.343 -11.318 1.00 96.19 174 GLN A CA 1
ATOM 1307 C C . GLN A 1 174 ? 11.462 14.255 -10.266 1.00 96.19 174 GLN A C 1
ATOM 1309 O O . GLN A 1 174 ? 11.213 15.220 -9.543 1.00 96.19 174 GLN A O 1
ATOM 1314 N N . SER A 1 175 ? 10.845 13.079 -10.106 1.00 97.12 175 SER A N 1
ATOM 1315 C CA . SER A 1 175 ? 9.791 12.845 -9.107 1.00 97.12 175 SER A CA 1
ATOM 1316 C C . SER A 1 175 ? 10.250 13.055 -7.661 1.00 97.12 175 SER A C 1
ATOM 1318 O O . SER A 1 175 ? 9.414 13.293 -6.792 1.00 97.12 175 SER A O 1
ATOM 1320 N N . GLN A 1 176 ? 11.555 12.985 -7.375 1.00 96.06 176 GLN A N 1
ATOM 1321 C CA . GLN A 1 176 ? 12.082 13.176 -6.018 1.00 96.06 176 GLN A CA 1
ATOM 1322 C C . GLN A 1 176 ? 12.063 14.641 -5.573 1.00 96.06 176 GLN A C 1
ATOM 1324 O O . GLN A 1 176 ? 11.996 14.915 -4.376 1.00 96.06 176 GLN A O 1
ATOM 1329 N N . THR A 1 177 ? 12.134 15.582 -6.518 1.00 95.50 177 THR A N 1
ATOM 1330 C CA . THR A 1 177 ? 12.235 17.023 -6.232 1.00 95.50 177 THR A CA 1
ATOM 1331 C C . THR A 1 177 ? 11.089 17.847 -6.828 1.00 95.50 177 THR A C 1
ATOM 1333 O O . THR A 1 177 ? 11.013 19.052 -6.590 1.00 95.50 177 THR A O 1
ATOM 1336 N N . ALA A 1 178 ? 10.165 17.209 -7.551 1.00 96.12 178 ALA A N 1
ATOM 1337 C CA . ALA A 1 178 ? 9.011 17.852 -8.167 1.00 96.12 178 ALA A CA 1
ATOM 1338 C C . ALA A 1 178 ? 8.044 18.466 -7.144 1.00 96.12 178 ALA A C 1
ATOM 1340 O O . ALA A 1 178 ? 7.523 17.798 -6.248 1.00 96.12 178 ALA A O 1
ATOM 1341 N N . ALA A 1 179 ? 7.760 19.756 -7.322 1.00 94.44 179 ALA A N 1
ATOM 1342 C CA . ALA A 1 179 ? 6.909 20.539 -6.424 1.00 94.44 179 ALA A CA 1
ATOM 1343 C C . ALA A 1 179 ? 5.827 21.351 -7.152 1.00 94.44 179 ALA A C 1
ATOM 1345 O O . ALA A 1 179 ? 4.954 21.922 -6.499 1.00 94.44 179 ALA A O 1
ATOM 1346 N N . THR A 1 180 ? 5.865 21.418 -8.483 1.00 95.25 180 THR A N 1
ATOM 1347 C CA . THR A 1 180 ? 4.958 22.250 -9.284 1.00 95.25 180 THR A CA 1
ATOM 1348 C C . THR A 1 180 ? 4.076 21.396 -10.182 1.00 95.25 180 THR A C 1
ATOM 1350 O O . THR A 1 180 ? 4.475 20.304 -10.589 1.00 95.25 180 THR A O 1
ATOM 1353 N N . LEU A 1 181 ? 2.895 21.914 -10.529 1.00 96.31 181 LEU A N 1
ATOM 1354 C CA . LEU A 1 181 ? 1.990 21.280 -11.492 1.00 96.31 181 LEU A CA 1
ATOM 1355 C C . LEU A 1 181 ? 2.732 20.918 -12.787 1.00 96.31 181 LEU A C 1
ATOM 1357 O O . LEU A 1 181 ? 2.687 19.767 -13.202 1.00 96.31 181 LEU A O 1
ATOM 1361 N N . GLU A 1 182 ? 3.470 21.874 -13.356 1.00 96.25 182 GLU A N 1
ATOM 1362 C CA . GLU A 1 182 ? 4.267 21.691 -14.577 1.00 96.25 182 GLU A CA 1
ATOM 1363 C C . GLU A 1 182 ? 5.293 20.558 -14.436 1.00 96.25 182 GLU A C 1
ATOM 1365 O O . GLU A 1 182 ? 5.368 19.691 -15.298 1.00 96.25 182 GLU A O 1
ATOM 1370 N N . SER A 1 183 ? 6.014 20.482 -13.307 1.00 97.31 183 SER A N 1
ATOM 1371 C CA . SER A 1 183 ? 6.977 19.396 -13.086 1.00 97.31 183 SER A CA 1
ATOM 1372 C C . SER A 1 183 ? 6.313 18.016 -13.044 1.00 97.31 183 SER A C 1
ATOM 1374 O O . SER A 1 183 ? 6.871 17.056 -13.567 1.00 97.31 183 SER A O 1
ATOM 1376 N N . TRP A 1 184 ? 5.115 17.905 -12.460 1.00 97.69 184 TRP A N 1
ATOM 1377 C CA . TRP A 1 184 ? 4.380 16.640 -12.398 1.00 97.69 184 TRP A CA 1
ATOM 1378 C C . TRP A 1 184 ? 3.764 16.247 -13.746 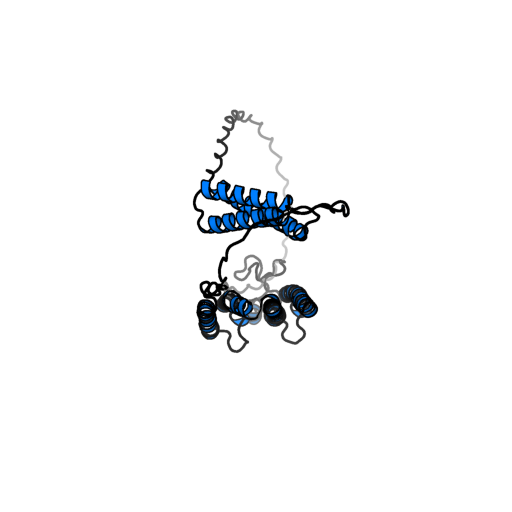1.00 97.69 184 TRP A C 1
ATOM 1380 O O . TRP A 1 184 ? 3.696 15.054 -14.041 1.00 97.69 184 TRP A O 1
ATOM 1390 N N . ASP A 1 185 ? 3.365 17.220 -14.565 1.00 97.81 185 ASP A N 1
ATOM 1391 C CA . ASP A 1 185 ? 2.892 16.990 -15.935 1.00 97.81 185 ASP A CA 1
ATOM 1392 C C . ASP A 1 185 ? 4.027 16.474 -16.835 1.00 97.81 185 ASP A C 1
ATOM 1394 O O . ASP A 1 185 ? 3.890 1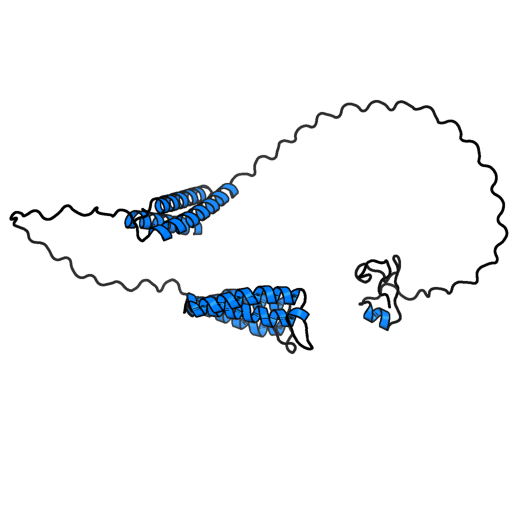5.440 -17.494 1.00 97.81 185 ASP A O 1
ATOM 1398 N N . ASP A 1 186 ? 5.203 17.103 -16.756 1.00 98.06 186 ASP A N 1
ATOM 1399 C CA . ASP A 1 186 ? 6.408 16.653 -17.460 1.00 98.06 186 ASP A CA 1
ATOM 1400 C C . ASP A 1 186 ? 6.829 15.235 -17.061 1.00 98.06 186 ASP A C 1
ATOM 1402 O O . ASP A 1 186 ? 7.186 14.418 -17.916 1.00 98.06 186 ASP A O 1
ATOM 1406 N N . ILE A 1 187 ? 6.767 14.919 -15.766 1.00 98.25 187 ILE A N 1
ATOM 1407 C CA . ILE A 1 187 ? 7.056 13.577 -15.248 1.00 98.25 187 ILE A CA 1
ATOM 1408 C C . ILE A 1 187 ? 6.060 12.556 -15.795 1.00 98.25 187 ILE A C 1
ATOM 1410 O O . ILE A 1 187 ? 6.479 11.481 -16.223 1.00 98.25 187 ILE A O 1
ATOM 1414 N N . ALA A 1 188 ? 4.761 12.874 -15.795 1.00 98.44 188 ALA A N 1
ATOM 1415 C CA . ALA A 1 188 ? 3.732 11.985 -16.326 1.00 98.44 188 ALA A CA 1
ATOM 1416 C C . ALA A 1 188 ? 3.991 11.654 -17.799 1.00 98.44 188 ALA A C 1
ATOM 1418 O O . ALA A 1 188 ? 4.033 10.481 -18.167 1.00 98.44 188 ALA A O 1
ATOM 1419 N N . ARG A 1 189 ? 4.268 12.678 -18.614 1.00 98.44 189 ARG A N 1
ATOM 1420 C CA . ARG A 1 189 ? 4.628 12.509 -20.025 1.00 98.44 189 ARG A CA 1
ATOM 1421 C C . ARG A 1 189 ? 5.889 11.664 -20.204 1.00 98.44 189 ARG A C 1
ATOM 1423 O O . ARG A 1 189 ? 5.908 10.776 -21.047 1.00 98.44 189 ARG A O 1
ATOM 1430 N N . THR A 1 190 ? 6.922 11.901 -19.398 1.00 98.38 190 THR A N 1
ATOM 1431 C CA . THR A 1 190 ? 8.187 11.153 -19.500 1.00 98.38 190 THR A CA 1
ATOM 1432 C C . THR A 1 190 ? 7.995 9.670 -19.149 1.00 98.38 190 THR A C 1
ATOM 1434 O O . THR A 1 190 ? 8.591 8.801 -19.786 1.00 98.38 190 THR A O 1
ATOM 1437 N N . TRP A 1 191 ? 7.133 9.354 -18.175 1.00 98.50 191 TRP A N 1
ATOM 1438 C CA . TRP A 1 191 ? 6.741 7.972 -17.884 1.00 98.50 191 TRP A CA 1
ATOM 1439 C C . TRP A 1 191 ? 5.931 7.334 -19.021 1.00 98.50 191 TRP A C 1
ATOM 1441 O O . TRP A 1 191 ? 6.176 6.172 -19.348 1.00 98.50 191 TRP A O 1
ATOM 1451 N N . ASP A 1 192 ? 5.013 8.078 -19.646 1.00 98.62 192 ASP A N 1
ATOM 1452 C CA . ASP A 1 192 ? 4.227 7.605 -20.795 1.00 98.62 192 ASP A CA 1
ATOM 1453 C C . ASP A 1 192 ? 5.119 7.324 -22.025 1.00 98.62 192 ASP A C 1
ATOM 1455 O O . ASP A 1 192 ? 4.963 6.295 -22.690 1.00 98.62 192 ASP A O 1
ATOM 1459 N N . GLU A 1 193 ? 6.106 8.184 -22.300 1.00 97.94 193 GLU A N 1
ATOM 1460 C CA . GLU A 1 193 ? 7.118 7.970 -23.347 1.00 97.94 193 GLU A CA 1
ATOM 1461 C C . GLU A 1 193 ? 7.947 6.710 -23.069 1.00 97.94 193 GLU A C 1
ATOM 1463 O O . GLU A 1 193 ? 8.061 5.843 -23.938 1.00 97.94 193 GLU A O 1
ATOM 1468 N N . ALA A 1 194 ? 8.434 6.550 -21.833 1.00 98.00 194 ALA A N 1
ATOM 1469 C CA . ALA A 1 194 ? 9.179 5.362 -21.425 1.00 98.00 194 ALA A CA 1
ATOM 1470 C C . ALA A 1 194 ? 8.347 4.081 -21.582 1.00 98.00 194 ALA A C 1
ATOM 1472 O O . ALA A 1 194 ? 8.851 3.058 -22.051 1.00 98.00 194 ALA A O 1
ATOM 1473 N N . ALA A 1 195 ? 7.067 4.116 -21.201 1.00 98.06 195 ALA A N 1
ATOM 1474 C CA . ALA A 1 195 ? 6.162 2.984 -21.364 1.00 98.06 195 ALA A CA 1
ATOM 1475 C C . ALA A 1 195 ? 5.936 2.638 -22.842 1.00 98.06 195 ALA A C 1
ATOM 1477 O O . ALA A 1 195 ? 5.929 1.462 -23.205 1.00 98.06 195 ALA A O 1
ATOM 1478 N N . THR A 1 196 ? 5.793 3.654 -23.694 1.00 97.69 196 THR A N 1
ATOM 1479 C CA . THR A 1 196 ? 5.616 3.483 -25.142 1.00 97.69 196 THR A CA 1
ATOM 1480 C C . THR A 1 196 ? 6.854 2.846 -25.764 1.00 97.69 196 THR A C 1
ATOM 1482 O O . THR A 1 196 ? 6.747 1.822 -26.435 1.00 97.69 196 THR A O 1
ATOM 1485 N N . SER A 1 197 ? 8.047 3.357 -25.455 1.00 95.88 197 SER A N 1
ATOM 1486 C CA . SER A 1 197 ? 9.298 2.763 -25.935 1.00 95.88 197 SER A CA 1
ATOM 1487 C C . SER A 1 197 ? 9.494 1.325 -25.431 1.00 95.88 197 SER A C 1
ATOM 1489 O O . SER A 1 197 ? 9.997 0.483 -26.171 1.00 95.88 197 SER A O 1
ATOM 1491 N N . MET A 1 198 ? 9.043 0.988 -24.216 1.00 97.06 198 MET A N 1
ATOM 1492 C CA . MET A 1 198 ? 9.029 -0.407 -23.754 1.00 97.06 198 MET A CA 1
ATOM 1493 C C . MET A 1 198 ? 8.101 -1.307 -24.589 1.00 97.06 198 MET A C 1
ATOM 1495 O O . MET A 1 198 ? 8.450 -2.456 -24.862 1.00 97.06 198 MET A O 1
ATOM 1499 N N . GLN A 1 199 ? 6.940 -0.806 -25.020 1.00 97.00 199 GLN A N 1
ATOM 1500 C CA . GLN A 1 199 ? 5.997 -1.566 -25.852 1.00 97.00 199 GLN A CA 1
ATOM 1501 C C . GLN A 1 199 ? 6.514 -1.796 -27.273 1.00 97.00 199 GLN A C 1
ATOM 1503 O O . GLN A 1 199 ? 6.221 -2.835 -27.864 1.00 97.00 199 GLN A O 1
ATOM 1508 N N . GLU A 1 200 ? 7.304 -0.860 -27.797 1.00 95.31 200 GLU A N 1
ATOM 1509 C CA . GLU A 1 200 ? 7.912 -0.927 -29.130 1.00 95.31 200 GLU A CA 1
ATOM 1510 C C . GLU A 1 200 ? 9.082 -1.916 -29.228 1.00 95.31 200 GLU A C 1
ATOM 1512 O O . GLU A 1 200 ? 9.556 -2.204 -30.331 1.00 95.31 200 GLU A O 1
ATOM 1517 N N . VAL A 1 201 ? 9.556 -2.468 -28.104 1.00 94.19 201 VAL A N 1
ATOM 1518 C CA . VAL A 1 201 ? 10.589 -3.509 -28.124 1.00 94.19 201 VAL A CA 1
ATOM 1519 C C . VAL A 1 201 ? 10.067 -4.718 -28.924 1.00 94.19 201 VAL A C 1
ATOM 1521 O O . VAL A 1 201 ? 9.032 -5.282 -28.566 1.00 94.19 201 VAL A O 1
ATOM 1524 N N . PRO A 1 202 ? 10.764 -5.161 -29.991 1.00 92.88 202 PRO A N 1
ATOM 1525 C CA . PRO A 1 202 ? 10.302 -6.267 -30.829 1.00 92.88 202 PRO A CA 1
ATOM 1526 C C . PRO A 1 202 ? 10.200 -7.595 -30.072 1.00 92.88 202 PRO A C 1
ATOM 1528 O O . PRO A 1 202 ? 11.061 -7.905 -29.250 1.00 92.88 202 PRO A O 1
ATOM 1531 N N . ALA A 1 203 ? 9.225 -8.438 -30.433 1.00 93.62 203 ALA A N 1
ATOM 1532 C CA . ALA A 1 203 ? 9.032 -9.775 -29.848 1.00 93.62 203 ALA A CA 1
ATOM 1533 C C . ALA A 1 203 ? 10.217 -10.738 -30.052 1.00 93.62 203 ALA A C 1
ATOM 1535 O O . ALA A 1 203 ? 10.360 -11.716 -29.326 1.00 93.62 203 ALA A O 1
ATOM 1536 N N . THR A 1 204 ? 11.080 -10.465 -31.033 1.00 91.44 204 THR A N 1
ATOM 1537 C CA . THR A 1 204 ? 12.315 -11.223 -31.285 1.00 91.44 204 THR A CA 1
ATOM 1538 C C . THR A 1 204 ? 13.459 -10.843 -30.342 1.00 91.44 204 THR A C 1
ATOM 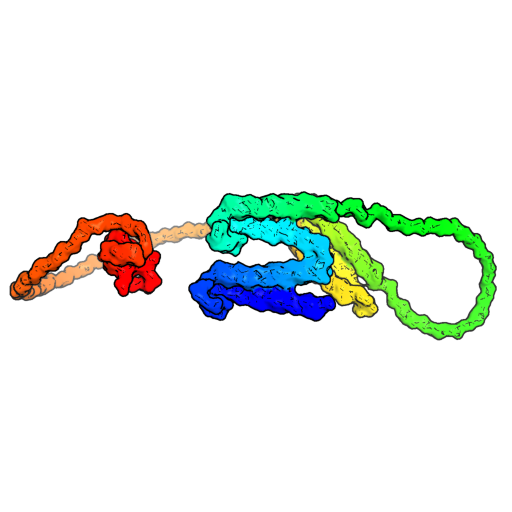1540 O O . THR A 1 204 ? 14.483 -11.521 -30.314 1.00 91.44 204 THR A O 1
ATOM 1543 N N . SER A 1 205 ? 13.309 -9.762 -29.573 1.00 91.19 205 SER A N 1
ATOM 1544 C CA . SER A 1 205 ? 14.306 -9.295 -28.616 1.00 91.19 205 SER A CA 1
ATOM 1545 C C . SER A 1 205 ? 14.370 -10.194 -27.389 1.00 91.19 205 SER A C 1
ATOM 1547 O O . SER A 1 205 ? 13.346 -10.532 -26.797 1.00 91.19 205 SER A O 1
ATOM 1549 N N . SER A 1 206 ? 15.581 -10.455 -26.897 1.00 92.56 206 SER A N 1
ATOM 1550 C CA . SER A 1 206 ? 15.786 -11.075 -25.582 1.00 92.56 206 SER A CA 1
ATOM 1551 C C . SER A 1 206 ? 15.267 -10.215 -24.418 1.00 92.56 206 SER A C 1
ATOM 1553 O O . SER A 1 206 ? 15.084 -10.724 -23.313 1.00 92.56 206 SER A O 1
ATOM 1555 N N . TYR A 1 207 ? 15.008 -8.923 -24.652 1.00 89.56 207 TYR A N 1
ATOM 1556 C CA . TYR A 1 207 ? 14.452 -7.994 -23.666 1.00 89.56 207 TYR A CA 1
ATOM 1557 C C . TYR A 1 207 ? 12.923 -7.903 -23.694 1.00 89.56 207 TYR A C 1
ATOM 1559 O O . TYR A 1 207 ? 12.370 -7.231 -22.829 1.00 89.56 207 TYR A O 1
ATOM 1567 N N . TYR A 1 208 ? 12.244 -8.547 -24.651 1.00 94.62 208 TYR A N 1
ATOM 1568 C CA . TYR A 1 208 ? 10.812 -8.352 -24.895 1.00 94.62 208 TYR A CA 1
ATOM 1569 C C . TYR A 1 208 ? 9.950 -8.555 -23.645 1.00 94.62 208 TYR A C 1
ATOM 1571 O O . TYR A 1 208 ? 9.254 -7.631 -23.234 1.00 94.62 208 TYR A O 1
ATOM 1579 N N . ASP A 1 209 ? 10.050 -9.718 -22.994 1.00 95.69 209 ASP A N 1
ATOM 1580 C CA . ASP A 1 209 ? 9.214 -10.045 -21.830 1.00 95.69 209 ASP A CA 1
ATOM 1581 C C . ASP A 1 209 ? 9.383 -9.017 -20.702 1.00 95.69 209 ASP A C 1
ATOM 1583 O O . ASP A 1 209 ? 8.413 -8.527 -20.123 1.00 95.69 209 ASP A O 1
ATOM 1587 N N . ARG A 1 210 ? 10.635 -8.629 -20.436 1.00 93.69 210 ARG A N 1
ATOM 1588 C CA . ARG A 1 210 ? 10.967 -7.621 -19.425 1.00 93.69 210 ARG A CA 1
ATOM 1589 C C . ARG A 1 210 ? 10.485 -6.229 -19.828 1.00 93.69 210 ARG A C 1
ATOM 1591 O O . ARG A 1 210 ? 10.091 -5.455 -18.960 1.00 93.69 210 ARG A O 1
ATOM 1598 N N . ALA A 1 211 ? 10.551 -5.893 -21.112 1.00 96.44 211 ALA A N 1
ATOM 1599 C CA . ALA A 1 211 ? 10.074 -4.619 -21.625 1.00 96.44 211 ALA A CA 1
ATOM 1600 C C . ALA A 1 211 ? 8.557 -4.503 -21.443 1.00 96.44 211 ALA A C 1
ATOM 1602 O O . ALA A 1 211 ? 8.092 -3.530 -20.858 1.00 96.44 211 ALA A O 1
ATOM 1603 N N . GLN A 1 212 ? 7.793 -5.534 -21.815 1.00 97.56 212 GLN A N 1
ATOM 1604 C CA . GLN A 1 212 ? 6.338 -5.549 -21.632 1.00 97.56 212 GLN A CA 1
ATOM 1605 C C . GLN A 1 212 ? 5.937 -5.466 -20.150 1.00 97.56 212 GLN A C 1
ATOM 1607 O O . GLN A 1 212 ? 5.018 -4.726 -19.803 1.00 97.56 212 GLN A O 1
ATOM 1612 N N . GLU A 1 213 ? 6.657 -6.147 -19.252 1.00 96.81 213 GLU A N 1
ATOM 1613 C CA . GLU A 1 213 ? 6.449 -6.006 -17.803 1.00 96.81 213 GLU A CA 1
ATOM 1614 C C . GLU A 1 213 ? 6.706 -4.564 -17.330 1.00 96.81 213 GLU A C 1
ATOM 1616 O O . GLU A 1 213 ? 5.894 -3.982 -16.606 1.00 96.81 213 GLU A O 1
ATOM 1621 N N . LYS A 1 214 ? 7.810 -3.952 -17.777 1.00 96.88 214 LYS A N 1
ATOM 1622 C CA . LYS A 1 214 ? 8.152 -2.571 -17.416 1.00 96.88 214 LYS A CA 1
ATOM 1623 C C . LYS A 1 214 ? 7.208 -1.535 -18.006 1.00 96.88 214 LYS A C 1
ATOM 1625 O O . LYS A 1 214 ? 6.952 -0.542 -17.333 1.00 96.88 214 LYS A O 1
ATOM 1630 N N . ALA A 1 215 ? 6.634 -1.770 -19.182 1.00 97.94 215 ALA A N 1
ATOM 1631 C CA . ALA A 1 215 ? 5.621 -0.887 -19.750 1.00 97.94 215 ALA A CA 1
ATOM 1632 C C . ALA A 1 215 ? 4.423 -0.707 -18.801 1.00 97.94 215 ALA A C 1
ATOM 1634 O O . ALA A 1 215 ? 3.955 0.414 -18.619 1.00 97.94 215 ALA A O 1
ATOM 1635 N N . ILE A 1 216 ? 3.970 -1.785 -18.148 1.00 97.44 216 ILE A N 1
ATOM 1636 C CA . ILE A 1 216 ? 2.858 -1.741 -17.182 1.00 97.44 216 ILE A CA 1
ATOM 1637 C C . ILE A 1 216 ? 3.243 -0.914 -15.948 1.00 97.44 216 ILE A C 1
ATOM 1639 O O . ILE A 1 216 ? 2.476 -0.067 -15.492 1.00 97.44 216 ILE A O 1
ATOM 1643 N N . GLU A 1 217 ? 4.444 -1.134 -15.412 1.00 97.19 217 GLU A N 1
ATOM 1644 C CA . GLU A 1 217 ? 4.964 -0.372 -14.269 1.00 97.19 217 GLU A CA 1
ATOM 1645 C C . GLU A 1 217 ? 5.093 1.123 -14.595 1.00 97.19 217 GLU A C 1
ATOM 1647 O O . GLU A 1 217 ? 4.715 1.975 -13.793 1.00 97.19 217 GLU A O 1
ATOM 1652 N N . TYR A 1 218 ? 5.589 1.453 -15.788 1.00 98.38 218 TYR A N 1
ATOM 1653 C CA . TYR A 1 218 ? 5.792 2.834 -16.222 1.00 98.38 218 TYR A CA 1
ATOM 1654 C C . TYR A 1 218 ? 4.462 3.555 -16.456 1.00 98.38 218 TYR A C 1
ATOM 1656 O O . TYR A 1 218 ? 4.321 4.699 -16.031 1.00 98.38 218 TYR A O 1
ATOM 1664 N N . GLN A 1 219 ? 3.454 2.872 -17.009 1.00 98.50 219 GLN A N 1
ATOM 1665 C CA . GLN A 1 219 ? 2.089 3.407 -17.091 1.00 98.50 219 GLN A CA 1
ATOM 1666 C C . GLN A 1 219 ? 1.508 3.716 -15.709 1.00 98.50 219 GLN A C 1
ATOM 1668 O O . GLN A 1 219 ? 0.963 4.797 -15.496 1.00 98.50 219 GLN A O 1
ATOM 1673 N N . ALA A 1 220 ? 1.672 2.808 -14.742 1.00 98.25 220 ALA A N 1
ATOM 1674 C CA . ALA A 1 220 ? 1.200 3.044 -13.380 1.00 98.25 220 ALA A CA 1
ATOM 1675 C C . ALA A 1 220 ? 1.891 4.262 -12.735 1.00 98.25 220 ALA A C 1
ATOM 1677 O O . ALA A 1 220 ? 1.252 5.046 -12.030 1.00 98.25 220 ALA A O 1
ATOM 1678 N N . ASN A 1 221 ? 3.183 4.463 -13.003 1.00 98.00 221 ASN A N 1
ATOM 1679 C CA . ASN A 1 221 ? 3.909 5.645 -12.538 1.00 98.00 221 ASN A CA 1
ATOM 1680 C C . ASN A 1 221 ? 3.421 6.935 -13.217 1.00 98.00 221 ASN A C 1
ATOM 1682 O O . ASN A 1 221 ? 3.283 7.959 -12.541 1.00 98.00 221 ASN A O 1
ATOM 1686 N N . ALA A 1 222 ? 3.101 6.887 -14.515 1.00 98.50 222 ALA A N 1
ATOM 1687 C CA . ALA A 1 222 ? 2.482 8.005 -15.224 1.00 98.50 222 ALA A CA 1
ATOM 1688 C C . ALA A 1 222 ? 1.131 8.378 -14.597 1.00 98.50 222 ALA A C 1
ATOM 1690 O O . ALA A 1 222 ? 0.886 9.550 -14.315 1.00 98.50 222 ALA A O 1
ATOM 1691 N N . ASP A 1 223 ? 0.285 7.394 -14.282 1.00 98.19 223 ASP A N 1
ATOM 1692 C CA . ASP A 1 223 ? -1.008 7.625 -13.628 1.00 98.19 223 ASP A CA 1
ATOM 1693 C C . ASP A 1 223 ? -0.854 8.301 -12.260 1.00 98.19 223 ASP A C 1
ATOM 1695 O O . ASP A 1 223 ? -1.603 9.224 -11.933 1.00 98.19 223 ASP A O 1
ATOM 1699 N N . ILE A 1 224 ? 0.137 7.887 -11.465 1.00 97.81 224 ILE A N 1
ATOM 1700 C CA . ILE A 1 224 ? 0.448 8.523 -10.177 1.00 97.81 224 ILE A CA 1
ATOM 1701 C C . ILE A 1 224 ? 0.848 9.988 -10.381 1.00 97.81 224 ILE A C 1
ATOM 1703 O O . ILE A 1 224 ? 0.362 10.865 -9.661 1.00 97.81 224 ILE A O 1
ATOM 1707 N N . ALA A 1 225 ? 1.697 10.278 -11.367 1.00 97.50 225 ALA A N 1
ATOM 1708 C CA . ALA A 1 225 ? 2.091 11.646 -11.690 1.00 97.50 225 ALA A CA 1
ATOM 1709 C C . ALA A 1 225 ? 0.894 12.487 -12.180 1.00 97.50 225 ALA A C 1
ATOM 1711 O O . ALA A 1 225 ? 0.704 13.611 -11.714 1.00 97.50 225 ALA A O 1
ATOM 1712 N N . ARG A 1 226 ? -0.005 11.924 -13.000 1.00 97.38 226 ARG A N 1
ATOM 1713 C CA . ARG A 1 226 ? -1.252 12.597 -13.416 1.00 97.38 226 ARG A CA 1
ATOM 1714 C C . ARG A 1 226 ? -2.194 12.862 -12.237 1.00 97.38 226 ARG A C 1
ATOM 1716 O O . ARG A 1 226 ? -2.795 13.932 -12.159 1.00 97.38 226 ARG A O 1
ATOM 1723 N N . GLN A 1 227 ? -2.294 11.945 -11.275 1.00 96.81 227 GLN A N 1
ATOM 1724 C CA . GLN A 1 227 ? -3.045 12.190 -10.036 1.00 96.81 227 GLN A CA 1
ATOM 1725 C C . GLN A 1 227 ? -2.433 13.334 -9.219 1.00 96.81 227 GLN A C 1
ATOM 1727 O O . GLN A 1 227 ? -3.163 14.138 -8.634 1.00 96.81 227 GLN A O 1
ATOM 1732 N N . LYS A 1 228 ? -1.099 13.456 -9.202 1.00 96.06 228 LYS A N 1
ATOM 1733 C CA . LYS A 1 228 ? -0.434 14.611 -8.590 1.00 96.06 228 LYS A CA 1
ATOM 1734 C C . LYS A 1 228 ? -0.819 15.903 -9.296 1.00 96.06 228 LYS A C 1
ATOM 1736 O O . LYS A 1 228 ? -1.218 16.826 -8.597 1.00 96.06 228 LYS A O 1
ATOM 1741 N N . VAL A 1 229 ? -0.817 15.954 -10.629 1.00 96.19 229 VAL A N 1
ATOM 1742 C CA . VAL A 1 229 ? -1.302 17.120 -11.398 1.00 96.19 229 VAL A CA 1
ATOM 1743 C C . VAL A 1 229 ? -2.730 17.502 -10.992 1.00 96.19 229 VAL A C 1
ATOM 1745 O O . VAL A 1 229 ? -2.991 18.662 -10.680 1.00 96.19 229 VAL A O 1
ATOM 1748 N N . GLN A 1 230 ? -3.641 16.528 -10.896 1.00 92.25 230 GLN A N 1
ATOM 1749 C CA . GLN A 1 230 ? -5.028 16.772 -10.477 1.00 92.25 230 GLN A CA 1
ATOM 1750 C C . GLN A 1 230 ? -5.135 17.354 -9.064 1.00 92.25 230 GLN A C 1
ATOM 1752 O O . GLN A 1 230 ? -6.025 18.156 -8.803 1.00 92.25 230 GLN A O 1
ATOM 1757 N N . SER A 1 231 ? -4.215 17.008 -8.159 1.00 92.38 231 SER A N 1
ATOM 1758 C CA . SER A 1 231 ? -4.194 17.584 -6.808 1.00 92.38 231 SER A CA 1
ATOM 1759 C C . SER A 1 231 ? -3.840 19.079 -6.771 1.00 92.38 231 SER A C 1
ATOM 1761 O O . SER A 1 231 ? -4.126 19.736 -5.773 1.00 92.38 231 SER A O 1
ATOM 1763 N N . PHE A 1 232 ? -3.264 19.628 -7.850 1.00 89.00 232 PHE A N 1
ATOM 1764 C CA . PHE A 1 232 ? -3.038 21.070 -8.015 1.00 89.00 232 PHE A CA 1
ATOM 1765 C C . PHE A 1 232 ? -4.211 21.793 -8.682 1.00 89.00 232 PHE A C 1
ATOM 1767 O O . PHE A 1 232 ? -4.234 23.026 -8.688 1.00 89.00 232 PHE A O 1
ATOM 1774 N N . ALA A 1 233 ? -5.169 21.066 -9.264 1.00 80.75 233 ALA A N 1
ATOM 1775 C CA . ALA A 1 233 ? -6.338 21.692 -9.855 1.00 80.75 233 ALA A CA 1
ATOM 1776 C C . ALA A 1 233 ? -7.182 22.337 -8.742 1.00 80.75 233 ALA A C 1
ATOM 1778 O O . ALA A 1 233 ? -7.378 21.720 -7.688 1.00 80.75 233 ALA A O 1
ATOM 1779 N N . PRO A 1 234 ? -7.691 23.569 -8.937 1.00 78.31 234 PRO A N 1
ATOM 1780 C CA . PRO A 1 234 ? -8.638 24.137 -7.993 1.00 78.31 234 PRO A CA 1
ATOM 1781 C C . PRO A 1 234 ? -9.821 23.170 -7.838 1.00 78.31 234 PRO A C 1
ATOM 1783 O O . PRO A 1 234 ? -10.225 22.548 -8.828 1.00 78.31 234 PRO A O 1
ATOM 1786 N N . PRO A 1 235 ? -10.367 23.011 -6.616 1.00 71.00 235 PRO A N 1
ATOM 1787 C CA . PRO A 1 235 ? -11.538 22.175 -6.413 1.00 71.00 235 PRO A CA 1
ATOM 1788 C C . PRO A 1 235 ? -12.608 22.606 -7.412 1.00 71.00 235 PRO A C 1
ATOM 1790 O O . PRO A 1 235 ? -12.827 23.808 -7.598 1.00 71.00 235 PRO A O 1
ATOM 1793 N N . ALA A 1 236 ? -13.216 21.625 -8.085 1.00 75.56 236 ALA A N 1
ATOM 1794 C CA . ALA A 1 236 ? -14.282 21.884 -9.041 1.00 75.56 236 ALA A CA 1
ATOM 1795 C C . ALA A 1 236 ? -15.279 22.874 -8.416 1.00 75.56 236 ALA A C 1
ATOM 1797 O O . ALA A 1 236 ? -15.576 22.734 -7.221 1.00 75.56 236 ALA A O 1
ATOM 1798 N N . PRO A 1 237 ? -15.750 23.886 -9.172 1.00 76.69 237 PRO A N 1
ATOM 1799 C CA . PRO A 1 237 ? -16.696 24.851 -8.639 1.00 76.69 237 PRO A CA 1
ATOM 1800 C C . PRO A 1 237 ? -17.842 24.080 -7.991 1.00 76.69 237 PRO A C 1
ATOM 1802 O O . PRO A 1 237 ? -18.389 23.151 -8.594 1.00 76.69 237 PRO A O 1
ATOM 1805 N N . ALA A 1 238 ? -18.135 24.412 -6.730 1.00 74.75 238 ALA A N 1
ATOM 1806 C CA . ALA A 1 238 ? -19.267 23.828 -6.030 1.00 74.75 238 ALA A CA 1
ATOM 1807 C C . ALA A 1 238 ? -20.494 23.959 -6.943 1.00 74.75 238 ALA A C 1
ATOM 1809 O O . ALA A 1 238 ? -20.636 25.015 -7.571 1.00 74.75 238 ALA A O 1
ATOM 1810 N N . PRO A 1 239 ? -21.343 22.919 -7.064 1.00 74.44 239 PRO A N 1
ATOM 1811 C CA . PRO A 1 239 ? -22.568 23.048 -7.837 1.00 74.44 239 PRO A CA 1
ATOM 1812 C C . PRO A 1 239 ? -23.279 24.308 -7.350 1.00 74.44 239 PRO A C 1
ATOM 1814 O O . PRO A 1 239 ? -23.499 24.455 -6.143 1.00 74.44 239 PRO A O 1
ATOM 1817 N N . GLU A 1 240 ? -23.537 25.248 -8.266 1.00 77.25 240 GLU A N 1
ATOM 1818 C CA . GLU A 1 240 ? -24.252 26.472 -7.920 1.00 77.25 240 GLU A CA 1
ATOM 1819 C C . GLU A 1 240 ? -25.534 26.072 -7.183 1.00 77.25 240 GLU A C 1
ATOM 1821 O O . GLU A 1 240 ? -26.166 25.081 -7.573 1.00 77.25 240 GLU A O 1
ATOM 1826 N N . PRO A 1 241 ? -25.903 26.772 -6.093 1.00 69.00 241 PRO A N 1
ATOM 1827 C CA . PRO A 1 241 ? -27.149 26.497 -5.406 1.00 69.00 241 PRO A CA 1
ATOM 1828 C C . PRO A 1 241 ? -28.266 26.618 -6.436 1.00 69.00 241 PRO A C 1
ATOM 1830 O O . PRO A 1 241 ? -28.590 27.711 -6.898 1.00 69.00 241 PRO A O 1
ATOM 1833 N N . VAL A 1 242 ? -28.820 25.473 -6.831 1.00 69.88 242 VAL A N 1
ATOM 1834 C CA . VAL A 1 242 ? -29.998 25.437 -7.683 1.00 69.88 242 VAL A CA 1
ATOM 1835 C C . VAL A 1 242 ? -31.069 26.135 -6.866 1.00 69.88 242 VAL A C 1
ATOM 1837 O O . VAL A 1 242 ? -31.465 25.624 -5.816 1.00 69.88 242 VAL A O 1
ATOM 1840 N N . PHE A 1 243 ? -31.468 27.333 -7.293 1.00 63.81 243 PHE A N 1
ATOM 1841 C CA . PHE A 1 243 ? -32.596 28.037 -6.707 1.00 63.81 243 PHE A CA 1
ATOM 1842 C C . PHE A 1 243 ? -33.786 27.083 -6.784 1.00 63.81 243 PHE A C 1
ATOM 1844 O O . PHE A 1 243 ? -34.323 26.831 -7.863 1.00 63.81 243 PHE A O 1
ATOM 1851 N N . GLN A 1 244 ? -34.144 26.479 -5.649 1.00 65.50 244 GLN A N 1
ATOM 1852 C CA . GLN A 1 244 ? -35.403 25.765 -5.555 1.00 65.50 244 GLN A CA 1
ATOM 1853 C C . GLN A 1 244 ? -36.494 26.803 -5.834 1.00 65.50 244 GLN A C 1
ATOM 1855 O O . GLN A 1 244 ? -36.429 27.890 -5.250 1.00 65.50 244 GLN A O 1
ATOM 1860 N N . PRO A 1 245 ? -37.437 26.526 -6.753 1.00 72.62 245 PRO A N 1
ATOM 1861 C CA . PRO A 1 245 ? -38.555 27.428 -6.970 1.00 72.62 245 PRO A CA 1
ATOM 1862 C C . PRO A 1 245 ? -39.233 27.690 -5.624 1.00 72.62 245 PRO A C 1
ATOM 1864 O O . PRO A 1 245 ? -39.397 26.768 -4.820 1.00 72.62 245 PRO A O 1
ATOM 1867 N N . GLU A 1 246 ? -39.552 28.959 -5.368 1.00 75.94 246 GLU A N 1
ATOM 1868 C CA . GLU A 1 246 ? -40.276 29.384 -4.174 1.00 75.94 246 GLU A CA 1
ATOM 1869 C C . GLU A 1 246 ? -41.515 28.487 -4.011 1.00 75.94 246 GLU A C 1
ATOM 1871 O O . GLU A 1 246 ? -42.242 28.293 -4.992 1.00 75.94 246 GLU A O 1
ATOM 1876 N N . PRO A 1 247 ? -41.715 27.855 -2.838 1.00 66.75 247 PRO A N 1
ATOM 1877 C CA . PRO A 1 247 ? -42.831 26.942 -2.648 1.00 66.75 247 PRO A CA 1
ATOM 1878 C C . PRO A 1 247 ? -44.134 27.689 -2.930 1.00 66.75 247 PRO A C 1
ATOM 1880 O O . PRO A 1 247 ? -44.373 28.755 -2.362 1.00 66.75 247 PRO A O 1
ATOM 1883 N N . GLU A 1 248 ? -44.964 27.136 -3.820 1.00 77.00 248 GLU A N 1
ATOM 1884 C CA . GLU A 1 248 ? -46.294 27.683 -4.088 1.00 77.00 248 GLU A CA 1
ATOM 1885 C C . GLU A 1 248 ? -47.063 27.857 -2.765 1.00 77.00 248 GLU A C 1
ATOM 1887 O O . GLU A 1 248 ? -46.919 27.028 -1.855 1.00 77.00 248 GLU A O 1
ATOM 1892 N N . PRO A 1 249 ? -47.866 28.929 -2.626 1.00 72.81 249 PRO A N 1
ATOM 1893 C CA . PRO A 1 249 ? -48.613 29.183 -1.405 1.00 72.81 249 PRO A CA 1
ATOM 1894 C C . PRO A 1 249 ? -49.496 27.977 -1.078 1.00 72.81 249 PRO A C 1
ATOM 1896 O O . PRO A 1 249 ? -50.338 27.564 -1.876 1.00 72.81 249 PRO A O 1
ATOM 1899 N N . ILE A 1 250 ? -49.282 27.408 0.110 1.00 72.31 250 ILE A N 1
ATOM 1900 C CA . ILE A 1 250 ? -50.090 26.306 0.632 1.00 72.31 250 ILE A CA 1
ATOM 1901 C C . ILE A 1 250 ? -51.551 26.790 0.682 1.00 72.31 250 ILE A C 1
ATOM 1903 O O . ILE A 1 250 ? -51.797 27.864 1.239 1.00 72.31 250 ILE A O 1
ATOM 1907 N N . PRO A 1 251 ? -52.517 26.041 0.116 1.00 72.75 251 PRO A N 1
ATOM 1908 C CA . PRO A 1 251 ? -53.925 26.415 0.170 1.00 72.75 251 PRO A CA 1
ATOM 1909 C C . PRO A 1 251 ? -54.377 26.610 1.620 1.00 72.75 251 PRO A C 1
ATOM 1911 O O . PRO A 1 251 ? -54.035 25.801 2.488 1.00 72.75 251 PRO A O 1
ATOM 1914 N N . GLU A 1 252 ? -55.156 27.663 1.882 1.00 76.25 252 GLU A N 1
ATOM 1915 C CA . GLU A 1 252 ? -55.751 27.891 3.200 1.00 76.25 252 GLU A CA 1
ATOM 1916 C C . GLU A 1 252 ? -56.529 26.644 3.665 1.00 76.25 252 GLU A C 1
ATOM 1918 O O . GLU A 1 252 ? -57.236 26.018 2.865 1.00 76.25 252 GLU A O 1
ATOM 1923 N N . PRO A 1 253 ? -56.402 26.248 4.944 1.00 66.44 253 PRO A N 1
ATOM 1924 C CA . PRO A 1 253 ? -57.057 25.057 5.459 1.00 66.44 253 PRO A CA 1
ATOM 1925 C C . PRO A 1 253 ? -58.576 25.213 5.371 1.00 66.44 253 PRO A C 1
ATOM 1927 O O . PRO A 1 253 ? -59.176 26.080 6.005 1.00 66.44 253 PRO A O 1
ATOM 1930 N N . VAL A 1 254 ? -59.208 24.338 4.590 1.00 68.19 254 VAL A N 1
ATOM 1931 C CA . VAL A 1 254 ? -60.665 24.245 4.514 1.00 68.19 254 VAL A CA 1
ATOM 1932 C C . VAL A 1 254 ? -61.162 23.645 5.829 1.00 68.19 254 VAL A C 1
ATOM 1934 O O . VAL A 1 254 ? -60.828 22.505 6.157 1.00 68.19 254 VAL A O 1
ATOM 1937 N N . PHE A 1 255 ? -61.937 24.413 6.596 1.00 58.59 255 PHE A N 1
ATOM 1938 C CA . PHE A 1 255 ? -62.552 23.950 7.840 1.00 58.59 255 PHE A CA 1
ATOM 1939 C C . PHE A 1 255 ? -63.446 22.734 7.560 1.00 58.59 255 PHE A C 1
ATOM 1941 O O . PHE A 1 255 ? -64.472 22.848 6.888 1.00 58.59 255 PHE A O 1
ATOM 1948 N N . GLN A 1 256 ? -63.056 21.562 8.066 1.00 68.12 256 GLN A N 1
ATOM 1949 C CA . GLN A 1 256 ? -63.948 20.407 8.121 1.00 68.12 256 GLN A CA 1
ATOM 1950 C C . GLN A 1 256 ? -64.973 20.617 9.247 1.00 68.12 256 GLN A C 1
ATOM 1952 O O . GLN A 1 256 ? -64.601 21.136 10.303 1.00 68.12 256 GLN A O 1
ATOM 1957 N N . PRO A 1 257 ? -66.250 20.248 9.042 1.00 69.81 257 PRO A N 1
ATOM 1958 C CA . PRO A 1 257 ? -67.269 20.370 10.075 1.00 69.81 257 PRO A CA 1
ATOM 1959 C C . PRO A 1 257 ? -66.948 19.476 11.280 1.00 69.81 257 PRO A C 1
ATOM 1961 O O . PRO A 1 257 ? -66.435 18.366 11.134 1.00 69.81 257 PRO A O 1
ATOM 1964 N N . GLU A 1 258 ? -67.252 19.999 12.466 1.00 73.12 258 GLU A N 1
ATOM 1965 C CA . GLU A 1 258 ? -67.031 19.366 13.765 1.00 73.12 258 GLU A CA 1
ATOM 1966 C C . GLU A 1 258 ? -67.777 18.016 13.851 1.00 73.12 258 GLU A C 1
ATOM 1968 O O . GLU A 1 258 ? -68.951 17.949 13.472 1.00 73.12 258 GLU A O 1
ATOM 1973 N N . PRO A 1 259 ? -67.115 16.926 14.286 1.00 65.12 259 PRO A N 1
ATOM 1974 C CA . PRO A 1 259 ? -67.736 15.607 14.345 1.00 65.12 259 PRO A CA 1
ATOM 1975 C C . PRO A 1 259 ? -68.858 15.563 15.392 1.00 65.12 259 PRO A C 1
ATOM 1977 O O . PRO A 1 259 ? -68.721 16.107 16.487 1.00 65.12 259 PRO A O 1
ATOM 1980 N N . GLU A 1 260 ? -69.961 14.886 15.056 1.00 71.88 260 GLU A N 1
ATOM 1981 C CA . GLU A 1 260 ? -71.098 14.694 15.964 1.00 71.88 260 GLU A CA 1
ATOM 1982 C C . GLU A 1 260 ? -70.684 13.974 17.266 1.00 71.88 260 GLU A C 1
ATOM 1984 O O . GLU A 1 260 ? -69.814 13.094 17.245 1.00 71.88 260 GLU A O 1
ATOM 1989 N N . PRO A 1 261 ? -71.307 14.320 18.409 1.00 67.25 261 PRO A N 1
ATOM 1990 C CA . PRO A 1 261 ? -70.953 13.756 19.705 1.00 67.25 261 PRO A CA 1
ATOM 1991 C C . PRO A 1 261 ? -71.262 12.255 19.767 1.00 67.25 261 PRO A C 1
ATOM 1993 O O . PRO A 1 261 ? -72.390 11.813 19.546 1.00 67.25 261 PRO A O 1
ATOM 1996 N N . ILE A 1 262 ? -70.241 11.471 20.111 1.00 70.25 262 ILE A N 1
ATOM 1997 C CA . ILE A 1 262 ? -70.350 10.031 20.368 1.00 70.25 262 ILE A CA 1
ATOM 1998 C C . ILE A 1 262 ? -71.168 9.825 21.661 1.00 70.25 262 ILE A C 1
ATOM 2000 O O . ILE A 1 262 ? -70.913 10.527 22.643 1.00 70.25 262 ILE A O 1
ATOM 2004 N N . PRO A 1 263 ? -72.135 8.887 21.698 1.00 70.38 263 PRO A N 1
ATOM 2005 C CA . PRO A 1 263 ? -72.955 8.642 22.883 1.00 70.38 263 PRO A CA 1
ATOM 2006 C C . PRO A 1 263 ? -72.135 8.130 24.077 1.00 70.38 263 PRO A C 1
ATOM 2008 O O . PRO A 1 263 ? -71.182 7.363 23.929 1.00 70.38 263 PRO A O 1
ATOM 2011 N N . GLU A 1 264 ? -72.541 8.576 25.264 1.00 74.31 264 GLU A N 1
ATOM 2012 C CA . GLU A 1 264 ? -71.916 8.295 26.558 1.00 74.31 264 GLU A CA 1
ATOM 2013 C C . GLU A 1 264 ? -71.969 6.788 26.898 1.00 74.31 264 GLU A C 1
ATOM 2015 O O . GLU A 1 264 ? -73.013 6.155 26.709 1.00 74.31 264 GLU A O 1
ATOM 2020 N N . PRO A 1 265 ? -70.862 6.178 27.364 1.00 64.56 265 PRO A N 1
ATOM 2021 C CA . PRO A 1 265 ? -70.804 4.741 27.615 1.00 64.56 265 PRO A CA 1
ATOM 2022 C C . PRO A 1 265 ? -71.606 4.327 28.859 1.00 64.56 265 PRO A C 1
ATOM 2024 O O . PRO A 1 265 ? -71.614 5.019 29.877 1.00 64.56 265 PRO A O 1
ATOM 2027 N N . GLU A 1 266 ? -72.244 3.155 28.787 1.00 73.12 266 GLU A N 1
ATOM 2028 C CA . GLU A 1 266 ? -72.996 2.546 29.892 1.00 73.12 266 GLU A CA 1
ATOM 2029 C C . GLU A 1 266 ? -72.114 2.218 31.121 1.00 73.12 266 GLU A C 1
ATOM 2031 O O . GLU A 1 266 ? -70.920 1.927 30.983 1.00 73.12 266 GLU A O 1
ATOM 2036 N N . PRO A 1 267 ? -72.690 2.225 32.342 1.00 67.69 267 PRO A N 1
ATOM 2037 C CA . PRO A 1 267 ? -71.945 2.028 33.581 1.00 67.69 267 PRO A CA 1
ATOM 2038 C C . PRO A 1 267 ? -71.425 0.592 33.735 1.00 67.69 267 PRO A C 1
ATOM 2040 O O . PRO A 1 267 ? -72.171 -0.386 33.708 1.00 67.69 267 PRO A O 1
ATOM 2043 N N . ILE A 1 268 ? -70.118 0.484 33.969 1.00 65.94 268 ILE A N 1
ATOM 2044 C CA . ILE A 1 268 ? -69.398 -0.770 34.205 1.00 65.94 268 ILE A CA 1
ATOM 2045 C C . ILE A 1 268 ? -69.754 -1.312 35.613 1.00 65.94 268 ILE A C 1
ATOM 2047 O O . ILE A 1 268 ? -69.816 -0.521 36.560 1.00 65.94 268 ILE A O 1
ATOM 2051 N N . PRO A 1 269 ? -69.968 -2.632 35.805 1.00 65.88 269 PRO A N 1
ATOM 2052 C CA . PRO A 1 269 ? -70.294 -3.207 37.112 1.00 65.88 269 PRO A CA 1
ATOM 2053 C C . PRO A 1 269 ? -69.179 -3.012 38.150 1.00 65.88 269 PRO A C 1
ATOM 2055 O O . PRO A 1 269 ? -67.994 -3.142 37.841 1.00 65.88 269 PRO A O 1
ATOM 2058 N N . GLN A 1 270 ? -69.569 -2.751 39.402 1.00 64.56 270 GLN A N 1
ATOM 2059 C CA . GLN A 1 270 ? -68.642 -2.562 40.521 1.00 64.56 270 GLN A CA 1
ATOM 2060 C C . GLN A 1 270 ? -67.849 -3.853 40.824 1.00 64.56 270 GLN A C 1
ATOM 2062 O O . GLN A 1 270 ? -68.455 -4.927 40.895 1.00 64.56 270 GLN A O 1
ATOM 2067 N N . PRO A 1 271 ? -66.520 -3.781 41.042 1.00 63.97 271 PRO A N 1
ATOM 2068 C CA . PRO A 1 271 ? -65.707 -4.954 41.355 1.00 63.97 271 PRO A CA 1
ATOM 2069 C C . PRO A 1 271 ? -66.033 -5.529 42.740 1.00 63.97 271 PRO A C 1
ATOM 2071 O O . PRO A 1 271 ? -66.098 -4.802 43.730 1.00 63.97 271 PRO A O 1
ATOM 2074 N N . VAL A 1 272 ? -66.176 -6.853 42.819 1.00 58.81 272 VAL A N 1
ATOM 2075 C CA . VAL A 1 272 ? -66.221 -7.601 44.085 1.00 58.81 272 VAL A CA 1
ATOM 2076 C C . VAL A 1 272 ? -64.821 -7.607 44.708 1.00 58.81 272 VAL A C 1
ATOM 2078 O O . VAL A 1 272 ? -63.834 -7.851 44.015 1.00 58.81 272 VAL A O 1
ATOM 2081 N N . ALA A 1 273 ? -64.742 -7.337 46.013 1.00 55.44 273 ALA A N 1
ATOM 2082 C CA . ALA A 1 273 ? -63.497 -7.266 46.772 1.00 55.44 273 ALA A CA 1
ATOM 2083 C C . ALA A 1 273 ? -62.695 -8.579 46.690 1.00 55.44 273 ALA A C 1
ATOM 2085 O O . ALA A 1 273 ? -63.142 -9.632 47.147 1.00 55.44 273 ALA A O 1
ATOM 2086 N N . ILE A 1 274 ? -61.492 -8.493 46.123 1.00 54.66 274 ILE A N 1
ATOM 2087 C CA . ILE A 1 274 ? -60.465 -9.539 46.170 1.00 54.66 274 ILE A CA 1
ATOM 2088 C C . ILE A 1 274 ? -59.677 -9.351 47.481 1.00 54.66 274 ILE A C 1
ATOM 2090 O O . ILE A 1 274 ? -59.376 -8.205 47.824 1.00 54.66 274 ILE A O 1
ATOM 2094 N N . PRO A 1 275 ? -59.339 -10.422 48.229 1.00 58.81 275 PRO A N 1
ATOM 2095 C CA . PRO A 1 275 ? -58.536 -10.306 49.442 1.00 58.81 275 PRO A CA 1
ATOM 2096 C C . PRO A 1 275 ? -57.143 -9.756 49.129 1.00 58.81 275 PRO A C 1
ATOM 2098 O O . PRO A 1 275 ? -56.507 -10.154 48.153 1.00 58.81 275 PRO A O 1
ATOM 2101 N N . GLU A 1 276 ? -56.692 -8.851 49.989 1.00 56.69 276 GLU A N 1
ATOM 2102 C CA . GLU A 1 276 ? -55.402 -8.169 49.945 1.00 56.69 276 GLU A CA 1
ATOM 2103 C C . GLU A 1 276 ? -54.231 -9.172 49.823 1.00 56.69 276 GLU A C 1
ATOM 2105 O O . GLU A 1 276 ? -54.127 -10.094 50.641 1.00 56.69 276 GLU A O 1
ATOM 2110 N N . PRO A 1 277 ? -53.346 -9.043 48.814 1.00 53.25 277 PRO A N 1
ATOM 2111 C CA . PRO A 1 277 ? -52.145 -9.860 48.731 1.00 53.25 277 PRO A CA 1
ATOM 2112 C C . PRO A 1 277 ? -51.180 -9.470 49.851 1.00 53.25 277 PRO A C 1
ATOM 2114 O O . PRO A 1 277 ? -50.940 -8.290 50.098 1.00 53.25 277 PRO A O 1
ATOM 2117 N N . ALA A 1 278 ? -50.599 -10.479 50.500 1.00 52.16 278 ALA A N 1
ATOM 2118 C CA . ALA A 1 278 ? -49.547 -10.321 51.496 1.00 52.16 278 ALA A CA 1
ATOM 2119 C C . ALA A 1 278 ? -48.389 -9.436 50.978 1.00 52.16 278 ALA A C 1
ATOM 2121 O O . ALA A 1 278 ? -48.075 -9.481 49.783 1.00 52.16 278 ALA A O 1
ATOM 2122 N N . PRO A 1 279 ? -47.729 -8.662 51.859 1.00 50.62 279 PRO A N 1
ATOM 2123 C CA . PRO A 1 279 ? -46.688 -7.726 51.458 1.00 50.62 279 PRO A CA 1
ATOM 2124 C C . PRO A 1 279 ? -45.525 -8.456 50.778 1.00 50.62 279 PRO A C 1
ATOM 2126 O O . PRO A 1 279 ? -44.953 -9.405 51.320 1.00 50.62 279 PRO A O 1
ATOM 2129 N N . ALA A 1 280 ? -45.181 -7.993 49.575 1.00 50.81 280 ALA A N 1
ATOM 2130 C CA . ALA A 1 280 ? -43.945 -8.358 48.900 1.00 50.81 280 ALA A CA 1
ATOM 2131 C C . ALA A 1 280 ? -42.747 -7.885 49.746 1.00 50.81 280 ALA A C 1
ATOM 2133 O O . ALA A 1 280 ? -42.814 -6.800 50.330 1.00 50.81 280 ALA A O 1
ATOM 2134 N N . PRO A 1 281 ? -41.658 -8.666 49.838 1.00 45.50 281 PRO A N 1
ATOM 2135 C CA . PRO A 1 281 ? -40.496 -8.257 50.608 1.00 45.50 281 PRO A CA 1
ATOM 2136 C C . PRO A 1 281 ? -39.864 -7.014 49.975 1.00 45.50 281 PRO A C 1
ATOM 2138 O O . PRO A 1 281 ? -39.639 -6.968 48.765 1.00 45.50 281 PRO A O 1
ATOM 2141 N N . GLU A 1 282 ? -39.582 -6.023 50.820 1.00 42.62 282 GLU A N 1
ATOM 2142 C CA . GLU A 1 282 ? -38.798 -4.837 50.493 1.00 42.62 282 GLU A CA 1
ATOM 2143 C C . GLU A 1 282 ? -37.497 -5.254 49.799 1.00 42.62 282 GLU A C 1
ATOM 2145 O O . GLU A 1 282 ? -36.644 -5.946 50.364 1.00 42.62 282 GLU A O 1
ATOM 2150 N N . SER A 1 283 ? -37.344 -4.842 48.541 1.00 42.50 283 SER A N 1
ATOM 2151 C CA . SER A 1 283 ? -36.059 -4.884 47.862 1.00 42.50 283 SER A CA 1
ATOM 2152 C C . SER A 1 283 ? -35.150 -3.886 48.565 1.00 42.50 283 SER A C 1
ATOM 2154 O O . SER A 1 283 ? -35.314 -2.677 48.406 1.00 42.50 283 SER A O 1
ATOM 2156 N N . ASN A 1 284 ? -34.230 -4.409 49.371 1.00 38.47 284 ASN A N 1
ATOM 2157 C CA . ASN A 1 284 ? -33.200 -3.643 50.053 1.00 38.47 284 ASN A CA 1
ATOM 2158 C C . ASN A 1 284 ? -32.501 -2.693 49.073 1.00 38.47 284 ASN A C 1
ATOM 2160 O O . ASN A 1 284 ? -31.676 -3.114 48.259 1.00 38.47 284 ASN A O 1
ATOM 2164 N N . ASP A 1 285 ? -32.815 -1.407 49.211 1.00 41.69 285 ASP A N 1
ATOM 2165 C CA . ASP A 1 285 ? -32.015 -0.286 48.745 1.00 41.69 285 ASP A CA 1
ATOM 2166 C C . ASP A 1 285 ? -30.634 -0.387 49.400 1.00 41.69 285 ASP A C 1
ATOM 2168 O O . ASP A 1 285 ? -30.379 0.068 50.513 1.00 41.69 285 ASP A O 1
ATOM 2172 N N . THR A 1 286 ? -29.742 -1.108 48.730 1.00 43.78 286 THR A N 1
ATOM 2173 C CA . THR A 1 286 ? -28.324 -1.137 49.060 1.00 43.78 286 THR A CA 1
ATOM 2174 C C . THR A 1 286 ? -27.527 -1.066 47.775 1.00 43.78 286 THR A C 1
ATOM 2176 O O . THR A 1 286 ? -27.163 -2.067 47.166 1.00 43.78 286 THR A O 1
ATOM 2179 N N . GLY A 1 287 ? -27.183 0.164 47.413 1.00 59.19 287 GLY A N 1
ATOM 2180 C CA . GLY A 1 287 ? -25.953 0.433 46.689 1.00 59.19 287 GLY A CA 1
ATOM 2181 C C . GLY A 1 287 ? -26.177 0.904 45.265 1.00 59.19 287 GLY A C 1
ATOM 2182 O O . GLY A 1 287 ? -26.705 0.191 44.415 1.00 59.19 287 GLY A O 1
ATOM 2183 N N . GLY A 1 288 ? -25.686 2.113 44.995 1.00 75.62 288 GLY A N 1
ATOM 2184 C CA . GLY A 1 288 ? -25.539 2.638 43.645 1.00 75.62 288 GLY A CA 1
ATOM 2185 C C . GLY A 1 288 ? -24.623 1.782 42.760 1.00 75.62 288 GLY A C 1
ATOM 2186 O O . GLY A 1 288 ? -24.334 0.612 43.018 1.00 75.62 288 GLY A O 1
ATOM 2187 N N . TYR A 1 289 ? -24.143 2.376 41.672 1.00 85.81 289 TYR A N 1
ATOM 2188 C CA . TYR A 1 289 ? -23.310 1.664 40.707 1.00 85.81 289 TYR A CA 1
ATOM 2189 C C . TYR A 1 289 ? -22.036 1.083 41.353 1.00 85.81 289 TYR A C 1
ATOM 2191 O O . TYR A 1 289 ? -21.161 1.810 41.826 1.00 85.81 289 TYR A O 1
ATOM 2199 N N . VAL A 1 290 ? -21.899 -0.243 41.318 1.00 85.50 290 VAL A N 1
ATOM 2200 C CA . VAL A 1 290 ? -20.727 -0.982 41.787 1.00 85.50 290 VAL A CA 1
ATOM 2201 C C . VAL A 1 290 ? -19.875 -1.367 40.585 1.00 85.50 290 VAL A C 1
ATOM 2203 O O . VAL A 1 290 ? -20.295 -2.110 39.695 1.00 85.50 290 VAL A O 1
ATOM 2206 N N . SER A 1 291 ? -18.631 -0.891 40.553 1.00 85.94 291 SER A N 1
ATOM 2207 C CA . SER A 1 291 ? -17.706 -1.196 39.462 1.00 85.94 291 SER A CA 1
ATOM 2208 C C . SER A 1 291 ? -17.160 -2.632 39.547 1.00 85.94 291 SER A C 1
ATOM 2210 O O . SER A 1 291 ? -16.732 -3.130 40.600 1.00 85.94 291 SER A O 1
ATOM 2212 N N . GLY A 1 292 ? -17.158 -3.323 38.404 1.00 88.12 292 GLY A N 1
ATOM 2213 C CA . GLY A 1 292 ? -16.700 -4.709 38.303 1.00 88.12 292 GLY A CA 1
ATOM 2214 C C . GLY A 1 292 ? -17.395 -5.525 37.215 1.00 88.12 292 GLY A C 1
ATOM 2215 O O . GLY A 1 292 ? -18.335 -5.054 36.572 1.00 88.12 292 GLY A O 1
ATOM 2216 N N . SER A 1 293 ? -16.908 -6.755 37.025 1.00 90.94 293 SER A N 1
ATOM 2217 C CA . SER A 1 293 ? -17.526 -7.777 36.174 1.00 90.94 293 SER A CA 1
ATOM 2218 C C . SER A 1 293 ? -18.606 -8.555 36.932 1.00 90.94 293 SER A C 1
ATOM 2220 O O . SER A 1 293 ? -18.584 -8.602 38.164 1.00 90.94 293 SER A O 1
ATOM 2222 N N . CYS A 1 294 ? -19.507 -9.229 36.211 1.00 93.06 294 CYS A N 1
ATOM 2223 C CA . CYS A 1 294 ? -20.571 -10.045 36.812 1.00 93.06 294 CYS A CA 1
ATOM 2224 C C . CYS A 1 294 ? -20.054 -11.110 37.790 1.00 93.06 294 CYS A C 1
ATOM 2226 O O . CYS A 1 294 ? -20.701 -11.378 38.792 1.00 93.06 294 CYS A O 1
ATOM 2228 N N . ALA A 1 295 ? -18.854 -11.659 37.569 1.00 92.75 295 ALA A N 1
ATOM 2229 C CA . ALA A 1 295 ? -18.232 -12.593 38.511 1.00 92.75 295 ALA A CA 1
ATOM 2230 C C . ALA A 1 295 ? -17.951 -11.953 39.884 1.00 92.75 295 ALA A C 1
ATOM 2232 O O . ALA A 1 295 ? -18.152 -12.585 40.916 1.00 92.75 295 ALA A O 1
ATOM 2233 N N . LYS A 1 296 ? -17.517 -10.685 39.903 1.00 91.50 296 LYS A N 1
ATOM 2234 C CA . LYS A 1 296 ? -17.280 -9.940 41.147 1.00 91.50 296 LYS A CA 1
ATOM 2235 C C . LYS A 1 296 ? -18.600 -9.633 41.856 1.00 91.50 296 LYS A C 1
ATOM 2237 O O . LYS A 1 296 ? -18.677 -9.796 43.066 1.00 91.50 296 LYS A O 1
ATOM 2242 N N . LEU A 1 297 ? -19.617 -9.209 41.102 1.00 90.75 297 LEU A N 1
ATOM 2243 C CA . LEU A 1 297 ? -20.948 -8.880 41.628 1.00 90.75 297 LEU A CA 1
ATOM 2244 C C . LEU A 1 297 ? -21.614 -10.114 42.250 1.00 90.75 297 LEU A C 1
ATOM 2246 O O . LEU A 1 297 ? -22.025 -10.049 43.404 1.00 90.75 297 LEU A O 1
ATOM 2250 N N . ARG A 1 298 ? -21.567 -11.266 41.568 1.00 90.69 298 ARG A N 1
ATOM 2251 C CA . ARG A 1 298 ? -22.060 -12.541 42.111 1.00 90.69 298 ARG A CA 1
ATOM 2252 C C . ARG A 1 298 ? -21.321 -12.971 43.376 1.00 90.69 298 ARG A C 1
ATOM 2254 O O . ARG A 1 298 ? -21.951 -13.440 44.314 1.00 90.69 298 ARG A O 1
ATOM 2261 N N . GLY A 1 299 ? -20.009 -12.736 43.453 1.00 87.38 299 GLY A N 1
ATOM 2262 C CA . GLY A 1 299 ? -19.234 -12.955 44.681 1.00 87.38 299 GLY A CA 1
ATOM 2263 C C . GLY A 1 299 ? -19.656 -12.069 45.863 1.00 87.38 299 GLY A C 1
ATOM 2264 O O . GLY A 1 299 ? -19.364 -12.408 47.004 1.00 87.38 299 GLY A O 1
ATOM 2265 N N . MET A 1 300 ? -20.355 -10.961 45.599 1.00 87.44 300 MET A N 1
ATOM 2266 C CA . MET A 1 300 ? -20.955 -10.074 46.605 1.00 87.44 300 MET A CA 1
ATOM 2267 C C . MET A 1 300 ? -22.457 -10.343 46.803 1.00 87.44 300 MET A C 1
ATOM 2269 O O . MET A 1 300 ? -23.116 -9.587 47.507 1.00 87.44 300 MET A O 1
ATOM 2273 N N . GLY A 1 301 ? -23.011 -11.387 46.174 1.00 88.75 301 GLY A N 1
ATOM 2274 C CA . GLY A 1 301 ? -24.444 -11.697 46.212 1.00 88.75 301 GLY A CA 1
ATOM 2275 C C . GLY A 1 301 ? -25.314 -10.801 45.324 1.00 88.75 301 GLY A C 1
ATOM 2276 O O . GLY A 1 301 ? -26.534 -10.878 45.398 1.00 88.75 301 GLY A O 1
ATOM 2277 N N . LEU A 1 302 ? -24.712 -9.968 44.471 1.00 89.31 302 LEU A N 1
ATOM 2278 C CA . LEU A 1 302 ? -25.426 -9.071 43.565 1.00 89.31 302 LEU A CA 1
ATOM 2279 C C . LEU A 1 302 ? -25.552 -9.726 42.177 1.00 89.31 302 LEU A C 1
ATOM 2281 O O . LEU A 1 302 ? -24.546 -10.018 41.525 1.00 89.31 302 LEU A O 1
ATOM 2285 N N . SER A 1 303 ? -26.779 -9.971 41.724 1.00 91.44 303 SER A N 1
ATOM 2286 C CA . SER A 1 303 ? -27.090 -10.628 40.444 1.00 91.44 303 SER A CA 1
ATOM 2287 C C . SER A 1 303 ? -28.484 -10.229 39.954 1.00 91.44 303 SER A C 1
ATOM 2289 O O . SER A 1 303 ? -29.231 -9.602 40.702 1.00 91.44 303 SER A O 1
ATOM 2291 N N . ASN A 1 304 ? -28.832 -10.618 38.723 1.00 91.94 304 ASN A N 1
ATOM 2292 C CA . ASN A 1 304 ? -30.164 -10.438 38.127 1.00 91.94 304 ASN A CA 1
ATOM 2293 C C . ASN A 1 304 ? -30.631 -8.972 38.023 1.00 91.94 304 ASN A C 1
ATOM 2295 O O . ASN A 1 304 ? -31.776 -8.660 38.351 1.00 91.94 304 ASN A O 1
ATOM 2299 N N . PHE A 1 305 ? -29.758 -8.072 37.561 1.00 92.50 305 PHE A N 1
ATOM 2300 C CA . PHE A 1 305 ? -30.128 -6.665 37.377 1.00 92.50 305 PHE A CA 1
ATOM 2301 C C . PHE A 1 305 ? -31.005 -6.489 36.133 1.00 92.50 305 PHE A C 1
ATOM 2303 O O . PHE A 1 305 ? -30.700 -7.050 35.083 1.00 92.50 305 PHE A O 1
ATOM 2310 N N . ARG A 1 306 ? -32.040 -5.660 36.216 1.00 94.06 306 ARG A N 1
ATOM 2311 C CA . ARG A 1 306 ? -32.997 -5.351 35.144 1.00 94.06 306 ARG A CA 1
ATOM 2312 C C . ARG A 1 306 ? -32.825 -3.914 34.633 1.00 94.06 306 ARG A C 1
ATOM 2314 O O . ARG A 1 306 ? -32.237 -3.085 35.332 1.00 94.06 306 ARG A O 1
ATOM 2321 N N . PRO A 1 307 ? -33.343 -3.572 33.437 1.00 92.44 307 PRO A N 1
ATOM 2322 C CA . PRO A 1 307 ? -33.388 -2.192 32.967 1.00 92.44 307 PRO A CA 1
ATOM 2323 C C . PRO A 1 307 ? -33.999 -1.262 34.022 1.00 92.44 307 PRO A C 1
ATOM 2325 O O . PRO A 1 307 ? -35.135 -1.458 34.443 1.00 92.44 307 PRO A O 1
ATOM 2328 N N . GLY A 1 308 ? -33.227 -0.260 34.444 1.00 86.94 308 GLY A N 1
ATOM 2329 C CA . GLY A 1 308 ? -33.586 0.661 35.527 1.00 86.94 308 GLY A CA 1
ATOM 2330 C C . GLY A 1 308 ? -32.750 0.477 36.795 1.00 86.94 308 GLY A C 1
ATOM 2331 O O . GLY A 1 308 ? -32.559 1.447 37.526 1.00 86.94 308 GLY A O 1
ATOM 2332 N N . ASP A 1 309 ? -32.167 -0.705 37.017 1.00 90.56 309 ASP A N 1
ATOM 2333 C CA . ASP A 1 309 ? -31.283 -0.923 38.161 1.00 90.56 309 ASP A CA 1
ATOM 2334 C C . ASP A 1 309 ? -29.965 -0.149 38.002 1.00 90.56 309 ASP A C 1
ATOM 2336 O O . ASP A 1 309 ? -29.371 -0.156 36.915 1.00 90.56 309 ASP A O 1
ATOM 2340 N N . PRO A 1 310 ? -29.403 0.422 39.089 1.00 90.44 310 PRO A N 1
ATOM 2341 C CA . PRO A 1 310 ? -28.138 1.160 39.045 1.00 90.44 310 PRO A CA 1
ATOM 2342 C C . PRO A 1 310 ? -26.959 0.354 38.495 1.00 90.44 310 PRO A C 1
ATOM 2344 O O . PRO A 1 310 ? -25.960 0.927 38.073 1.00 90.44 310 PRO A O 1
ATOM 2347 N N . ASN A 1 311 ? -27.044 -0.977 38.535 1.00 90.75 311 ASN A N 1
ATOM 2348 C CA . ASN A 1 311 ? -25.993 -1.892 38.104 1.00 90.75 311 ASN A CA 1
ATOM 2349 C C . ASN A 1 311 ? -26.264 -2.563 36.746 1.00 90.75 311 ASN A C 1
ATOM 2351 O O . ASN A 1 311 ? -25.413 -3.338 36.286 1.00 90.75 311 ASN A O 1
ATOM 2355 N N . TYR A 1 312 ? -27.375 -2.230 36.080 1.00 92.62 312 TYR A N 1
ATOM 2356 C CA . TYR A 1 312 ? -27.681 -2.705 34.733 1.00 92.62 312 TYR A CA 1
ATOM 2357 C C . TYR A 1 312 ? -26.871 -1.941 33.677 1.00 92.62 312 TYR A C 1
ATOM 2359 O O . TYR A 1 312 ? -26.859 -0.713 33.625 1.00 92.62 312 TYR A O 1
ATOM 2367 N N . THR A 1 313 ? -26.188 -2.675 32.796 1.00 90.25 313 THR A N 1
ATOM 2368 C CA . THR A 1 313 ? -25.510 -2.107 31.620 1.00 90.25 313 THR A CA 1
ATOM 2369 C C . THR A 1 313 ? -25.583 -3.105 30.471 1.00 90.25 313 THR A C 1
ATOM 2371 O O . THR A 1 313 ? -25.422 -4.302 30.710 1.00 90.25 313 THR A O 1
ATOM 2374 N N . LYS A 1 314 ? -25.688 -2.625 29.224 1.00 91.56 314 LYS A N 1
ATOM 2375 C CA . LYS A 1 314 ? -25.652 -3.482 28.019 1.00 91.56 314 LYS A CA 1
ATOM 2376 C C . LYS A 1 314 ? -24.391 -4.350 27.909 1.00 91.56 314 LYS A C 1
ATOM 2378 O O . LYS A 1 314 ? -24.396 -5.359 27.232 1.00 91.56 314 LYS A O 1
ATOM 2383 N N . ASN A 1 315 ? -23.294 -3.974 28.570 1.00 89.69 315 ASN A N 1
ATOM 2384 C CA . ASN A 1 315 ? -22.065 -4.776 28.574 1.00 89.69 315 ASN A CA 1
ATOM 2385 C C . ASN A 1 315 ? -22.099 -5.937 29.588 1.00 89.69 315 ASN A C 1
ATOM 2387 O O . ASN A 1 315 ? -21.254 -6.829 29.521 1.00 89.69 315 ASN A O 1
ATOM 2391 N N . ARG A 1 316 ? -23.016 -5.894 30.564 1.00 91.81 316 ARG A N 1
ATOM 2392 C CA . ARG A 1 316 ? -23.221 -6.933 31.590 1.00 91.81 316 ARG A CA 1
ATOM 2393 C C . ARG A 1 316 ? -24.349 -7.906 31.226 1.00 91.81 316 ARG A C 1
ATOM 2395 O O . ARG A 1 316 ? -24.336 -9.023 31.730 1.00 91.81 316 ARG A O 1
ATOM 2402 N N . ASP A 1 317 ? -25.265 -7.473 30.368 1.00 92.88 317 ASP A N 1
ATOM 2403 C CA . ASP A 1 317 ? -26.304 -8.263 29.701 1.00 92.88 317 ASP A CA 1
ATOM 2404 C C . ASP A 1 317 ? -25.755 -8.724 28.339 1.00 92.88 317 ASP A C 1
ATOM 2406 O O . ASP A 1 317 ? -25.765 -7.982 27.358 1.00 92.88 317 ASP A O 1
ATOM 2410 N N . ARG A 1 318 ? -25.088 -9.883 28.323 1.00 90.19 318 ARG A N 1
ATOM 2411 C CA . ARG A 1 318 ? -24.250 -10.297 27.182 1.00 90.19 318 ARG A CA 1
ATOM 2412 C C . ARG A 1 318 ? -25.077 -10.846 26.020 1.00 90.19 318 ARG A C 1
ATOM 2414 O O . ARG A 1 318 ? -24.628 -10.788 24.875 1.00 90.19 318 ARG A O 1
ATOM 2421 N N . ASP A 1 319 ? -26.210 -11.434 26.335 1.00 91.31 319 ASP A N 1
ATOM 2422 C CA . ASP A 1 319 ? -27.162 -12.069 25.437 1.00 91.31 319 ASP A CA 1
ATOM 2423 C C . ASP A 1 319 ? -28.349 -11.158 25.099 1.00 91.31 319 ASP A C 1
ATOM 2425 O O . ASP A 1 319 ? -28.971 -11.360 24.057 1.00 91.31 319 ASP A O 1
ATOM 2429 N N . GLY A 1 320 ? -28.572 -10.087 25.866 1.00 92.00 320 GLY A N 1
ATOM 2430 C CA . GLY A 1 320 ? -29.529 -9.032 25.542 1.00 92.00 320 GLY A CA 1
ATOM 2431 C C . GLY A 1 320 ? -30.965 -9.393 25.903 1.00 92.00 320 GLY A C 1
ATOM 2432 O O . GLY A 1 320 ? -31.890 -8.903 25.252 1.00 92.00 320 GLY A O 1
ATOM 2433 N N . ASP A 1 321 ? -31.156 -10.261 26.893 1.00 93.31 321 ASP A N 1
ATOM 2434 C CA . ASP A 1 321 ? -32.464 -10.759 27.322 1.00 93.31 321 ASP A CA 1
ATOM 2435 C C . ASP A 1 321 ? -33.161 -9.825 28.333 1.00 93.31 321 ASP A C 1
ATOM 2437 O O . ASP A 1 321 ? -34.336 -10.007 28.662 1.00 93.31 321 ASP A O 1
ATOM 2441 N N . GLY A 1 322 ? -32.458 -8.782 28.790 1.00 93.44 322 GLY A N 1
ATOM 2442 C CA . GLY A 1 322 ? -32.944 -7.837 29.787 1.00 93.44 322 GLY A CA 1
ATOM 2443 C C . GLY A 1 322 ? -32.592 -8.211 31.228 1.00 93.44 322 GLY A C 1
ATOM 2444 O O . GLY A 1 322 ? -33.106 -7.568 32.146 1.00 93.44 322 GLY A O 1
ATOM 2445 N N . ILE A 1 323 ? -31.719 -9.196 31.458 1.00 94.06 323 ILE A N 1
ATOM 2446 C CA . ILE A 1 323 ? -31.224 -9.577 32.784 1.00 94.06 323 ILE A CA 1
ATOM 2447 C C . ILE A 1 323 ? -29.688 -9.578 32.786 1.00 94.06 323 ILE A C 1
ATOM 2449 O O . ILE A 1 323 ? -29.005 -10.498 32.353 1.00 94.06 323 ILE A O 1
ATOM 2453 N N . ALA A 1 324 ? -29.091 -8.537 33.366 1.00 92.12 324 ALA A N 1
ATOM 2454 C CA . ALA A 1 324 ? -27.644 -8.449 33.508 1.00 92.12 324 ALA A CA 1
ATOM 2455 C C . ALA A 1 324 ? -27.127 -9.278 34.697 1.00 92.12 324 ALA A C 1
ATOM 2457 O O . ALA A 1 324 ? -27.664 -9.228 35.807 1.00 92.12 324 ALA A O 1
ATOM 2458 N N . CYS A 1 325 ? -25.981 -9.938 34.497 1.00 92.44 325 CYS A N 1
ATOM 2459 C CA . CYS A 1 325 ? -25.311 -10.751 35.517 1.00 92.44 325 CYS A CA 1
ATOM 2460 C C . CYS A 1 325 ? -26.194 -11.863 36.112 1.00 92.44 325 CYS A C 1
ATOM 2462 O O . CYS A 1 325 ? -26.195 -12.051 37.334 1.00 92.44 325 CYS A O 1
ATOM 2464 N N . GLU A 1 326 ? -26.912 -12.589 35.254 1.00 87.94 326 GLU A N 1
ATOM 2465 C CA . GLU A 1 326 ? -27.591 -13.835 35.619 1.00 87.94 326 GLU A CA 1
ATOM 2466 C C . GLU A 1 326 ? -26.628 -14.867 36.248 1.00 87.94 326 GLU A C 1
ATOM 2468 O O . GLU A 1 326 ? -25.394 -14.777 36.127 1.00 87.94 326 GLU A O 1
ATOM 2473 N N . SER A 1 327 ? -27.213 -15.777 37.032 1.00 74.50 327 SER A N 1
ATOM 2474 C CA . SER A 1 327 ? -26.513 -16.682 37.958 1.00 74.50 327 SER A CA 1
ATOM 2475 C C . SER A 1 327 ? -25.791 -17.831 37.265 1.00 74.50 327 SER A C 1
ATOM 2477 O O . SER A 1 327 ? -26.447 -18.555 36.492 1.00 74.50 327 SER A O 1
#

Radius of gyration: 39.61 Å; chains: 1; bounding box: 121×57×107 Å

Sequence (327 aa):
MKSLLALLSLLFFLCVPLMVLGLIRPSIVVRGRTQTRTRAVQIYGGLALLSLTLGFVVHSGIGVAVGFIGIIALPLMLLVGLIHPPIVLPANRRSRKTVAKIYLPLTLFFIVFGAIVFDPDTRQAETPTAPESTSEPEVTPEPVPVAPEPEPTPEPAPATFQVAVNQATRAAEQSQTAATLESWDDIARTWDEAATSMQEVPATSSYYDRAQEKAIEYQANADIARQKVQSFAPPAPAPEPVFQPEPEPIPEPVFQPEPEPIPEPEPIPQPVAIPEPAPAPESNDTGGYVSGSCAKLRGMGLSNFRPGDPNYTKNRDRDGDGIACES

Secondary structure (DSSP, 8-state):
-HHHHHHHHHHHHHHHHHHHHHHH-HHHH--SS---HHHHIIIIIHHHHHHHHHHHHHHH-HHHHHHHIIIIIHHHHHHHHHH-HHHHS-GGG--HHHHHHHHHHHHHHHHHHHHHH--TT-S--------------------------------SHHHHHHHHHHHHHHHHHHHHH--SHHHHHHHHHHHHHHHHHHHTS-TTSTTHHHHHHHHHHHHHHHHHHHHHHHHTSPPPPPPP---PPPPPPPPPPP-PPPPPPPPPPPPPPPPPPPPPPPPPPP-----SPPPS-HHHHHHTT---B-TTSTT--TTT-SS-SS-BT--

InterPro domains:
  IPR008613 Excalibur calcium-binding domain [PF05901] (293-326)
  IPR008613 Excalibur calcium-binding domain [SM00894] (288-326)

pLDDT: mean 78.94, std 16.52, range [38.47, 98.62]

Foldseek 3Di:
DVVLLVVLVVLLVVLVVQLVVLLVFLPVNDDDDDSDNLVSCCVSVVSNVVSVLVSCCVVPNPLVSLLCCLPPVLVVLLVCCLVWVSNNDPPVQSDNVSSCVPSVVSSVVSVVVNCVVPPVPPPPDDDDDDDDDDDDDDDDDDDDDDDDDDDDDDDPQVVLLVQLVVLLVVLVVLVVVDDDLVSLLSSLVSLQSSLVSLCPRDPPDPCNVVSPVSSVVSNVSSVVSVVVSVVPDDPDPDPPPPPDPDDDDDPDDDDDDDDDDDDDDDDDDDDDDDDDDDDDDDPDPDDAADDDALVVCVVVVHFFDFVPGNHDDCVQVVVPPRTGSHD